Protein AF-A0AAD5BK51-F1 (afdb_monomer_lite)

InterPro domains:
  IPR001130 3'-5' ssDNA/RNA exonuclease TatD-like [PF01026] (15-209)
  IPR032466 Metal-dependent hydrolase [SSF51556] (14-210)
  IPR053044 Metallo-dependent Hydrolase/TatD-type [PTHR47345] (12-212)

Organism: NCBI:txid1198502

Structure (mmCIF, N/CA/C/O backbone):
data_AF-A0AAD5BK51-F1
#
_entry.id   AF-A0AAD5BK51-F1
#
loop_
_atom_site.group_PDB
_atom_site.id
_atom_site.type_symbol
_atom_site.label_atom_id
_atom_site.label_alt_id
_atom_site.label_comp_id
_atom_site.label_asym_id
_atom_site.label_entity_id
_atom_site.label_seq_id
_atom_site.pdbx_PDB_ins_code
_atom_site.Cartn_x
_atom_site.Cartn_y
_atom_site.Cartn_z
_atom_site.occupancy
_atom_site.B_iso_or_equiv
_atom_site.auth_seq_id
_atom_site.auth_comp_id
_atom_site.auth_asym_id
_atom_site.auth_atom_id
_atom_site.pdbx_PDB_model_num
ATOM 1 N N . MET A 1 1 ? -10.708 11.253 33.416 1.00 58.91 1 MET A N 1
ATOM 2 C CA . MET A 1 1 ? -11.603 12.296 32.870 1.00 58.91 1 MET A CA 1
ATOM 3 C C . MET A 1 1 ? -12.230 11.724 31.608 1.00 58.91 1 MET A C 1
ATOM 5 O O . MET A 1 1 ? -11.538 10.990 30.915 1.00 58.91 1 MET A O 1
ATOM 9 N N . THR A 1 2 ? -13.518 11.948 31.359 1.00 78.69 2 THR A N 1
ATOM 10 C CA . THR A 1 2 ? -14.198 11.445 30.151 1.00 78.69 2 THR A CA 1
ATOM 11 C C . THR A 1 2 ? -13.762 12.292 28.955 1.00 78.69 2 THR A C 1
ATOM 13 O O . THR A 1 2 ? -13.880 13.514 29.039 1.00 78.69 2 THR A O 1
ATOM 16 N N . LYS A 1 3 ? -13.238 11.671 27.886 1.00 83.69 3 LYS A N 1
ATOM 17 C CA . LYS A 1 3 ? -12.852 12.385 26.655 1.00 83.69 3 LYS A CA 1
ATOM 18 C C . LYS A 1 3 ? -14.069 13.099 26.059 1.00 83.69 3 LYS A C 1
ATOM 20 O O . LYS A 1 3 ? -15.195 12.610 26.183 1.00 83.69 3 LYS A O 1
ATOM 25 N N . LYS A 1 4 ? -13.861 14.248 25.412 1.00 88.19 4 LYS A N 1
ATOM 26 C CA . LYS A 1 4 ? -14.948 14.980 24.746 1.00 88.19 4 LYS A CA 1
ATOM 27 C C . LYS A 1 4 ? -15.349 14.262 2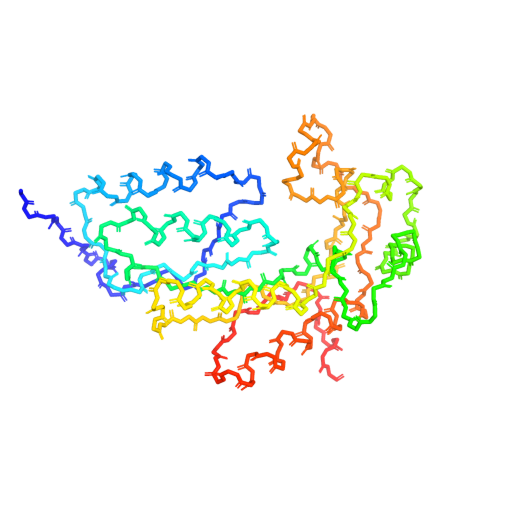3.463 1.00 88.19 4 LYS A C 1
ATOM 29 O O . LYS A 1 4 ? -14.493 13.795 22.723 1.00 88.19 4 LYS A O 1
ATOM 34 N N . GLN A 1 5 ? -16.640 14.200 23.164 1.00 87.38 5 GLN A N 1
ATOM 35 C CA . GLN A 1 5 ? -17.079 13.759 21.841 1.00 87.38 5 GLN A CA 1
ATOM 36 C C . GLN A 1 5 ? -16.754 14.834 20.801 1.00 87.38 5 GLN A C 1
ATOM 38 O O . GLN A 1 5 ? -16.750 16.030 21.121 1.00 87.38 5 GLN A O 1
ATOM 43 N N . LEU A 1 6 ? -16.489 14.410 19.562 1.00 87.19 6 LEU A N 1
ATOM 44 C CA . LEU A 1 6 ? -16.514 15.328 18.427 1.00 87.19 6 LEU A CA 1
ATOM 45 C C . LEU A 1 6 ? -17.867 16.050 18.392 1.00 87.19 6 LEU A C 1
ATOM 47 O O . LEU A 1 6 ? -18.902 15.461 18.692 1.00 87.19 6 LEU A O 1
ATOM 51 N N . GLN A 1 7 ? -17.835 17.340 18.077 1.00 86.31 7 GLN A N 1
ATOM 52 C CA . GLN A 1 7 ? -19.034 18.160 17.919 1.00 86.31 7 GLN A CA 1
ATOM 53 C C . GLN A 1 7 ? -19.439 18.205 16.448 1.00 86.31 7 GLN A C 1
ATOM 55 O O . GLN A 1 7 ? -18.604 17.969 15.570 1.00 86.31 7 GLN A O 1
ATOM 60 N N . GLU A 1 8 ? -20.690 18.570 16.174 1.00 85.00 8 GLU A N 1
ATOM 61 C CA . GLU A 1 8 ? -21.129 18.890 14.816 1.00 85.00 8 GLU A CA 1
ATOM 62 C C . GLU A 1 8 ? -20.161 19.901 14.156 1.00 85.00 8 GLU A C 1
ATOM 64 O O . GLU A 1 8 ? -19.760 20.882 14.793 1.00 85.00 8 GLU A O 1
ATOM 69 N N . PRO A 1 9 ? -19.755 19.689 12.889 1.00 82.00 9 PRO A N 1
ATOM 70 C CA . PRO A 1 9 ? -20.240 18.659 11.965 1.00 82.00 9 PRO A CA 1
ATOM 71 C C . PRO A 1 9 ? -19.424 17.349 11.975 1.00 82.00 9 PRO A C 1
ATOM 73 O O . PRO A 1 9 ? -19.643 16.504 11.116 1.00 82.00 9 PRO A O 1
ATOM 76 N N . LEU A 1 10 ? -18.439 17.189 12.864 1.00 82.00 10 LEU A N 1
ATOM 77 C CA . LEU A 1 10 ? -17.475 16.077 12.839 1.00 82.00 10 LEU A CA 1
ATOM 78 C C . LEU A 1 10 ? -17.996 14.782 13.484 1.00 82.00 10 LEU A C 1
ATOM 80 O O . LEU A 1 10 ? -17.409 13.722 13.284 1.00 82.00 10 LEU A O 1
ATOM 84 N N . ASP A 1 11 ? -19.078 14.859 14.251 1.00 82.12 11 ASP A N 1
ATOM 85 C CA . ASP A 1 11 ? -19.675 13.747 14.996 1.00 82.12 11 ASP A CA 1
ATOM 86 C C . ASP A 1 11 ? -20.303 12.657 14.107 1.00 82.12 11 ASP A C 1
ATOM 88 O O . ASP A 1 11 ? -20.424 11.512 14.540 1.00 82.12 11 ASP A O 1
ATOM 92 N N . ASN A 1 12 ? -20.638 12.988 12.854 1.00 85.38 12 ASN A N 1
ATOM 93 C CA . ASN A 1 12 ? -21.201 12.069 11.855 1.00 85.38 12 ASN A CA 1
ATOM 94 C C . ASN A 1 12 ? -20.347 11.940 10.582 1.00 85.38 12 ASN A C 1
ATOM 96 O O . ASN A 1 12 ? -20.848 11.524 9.534 1.00 85.38 12 ASN A O 1
ATOM 100 N N . LEU A 1 13 ? -19.068 12.312 10.646 1.00 90.44 13 LEU A N 1
ATOM 101 C CA . LEU A 1 13 ? -18.140 12.177 9.524 1.00 90.44 13 LEU A CA 1
ATOM 102 C C . LEU A 1 13 ? -17.181 11.005 9.727 1.00 90.44 13 LEU A C 1
ATOM 104 O O . LEU A 1 13 ? -16.905 10.582 10.846 1.00 90.44 13 LEU A O 1
ATOM 108 N N . SER A 1 14 ? -16.658 10.508 8.611 1.00 93.38 14 SER A N 1
ATOM 109 C CA . SER A 1 14 ? -15.497 9.629 8.560 1.00 93.38 14 SER A CA 1
ATOM 110 C C . SER A 1 14 ? -14.521 10.168 7.521 1.00 93.38 14 SER A C 1
ATOM 112 O O . SER A 1 14 ? -14.916 10.661 6.459 1.00 93.38 14 SER A O 1
ATOM 114 N N . ASP A 1 15 ? -13.236 10.067 7.825 1.00 95.81 15 ASP A N 1
ATOM 115 C CA . ASP A 1 15 ? -12.187 10.205 6.833 1.00 95.81 15 ASP A CA 1
ATOM 116 C C . ASP A 1 15 ? -12.123 8.905 6.027 1.00 95.81 15 ASP A C 1
ATOM 118 O O . ASP A 1 15 ? -11.557 7.901 6.458 1.00 95.81 15 ASP A O 1
ATOM 122 N N . ASN A 1 16 ? -12.766 8.911 4.861 1.00 95.44 16 ASN A N 1
ATOM 123 C CA . ASN A 1 16 ? -12.857 7.732 4.003 1.00 95.44 16 ASN A CA 1
ATOM 124 C C . ASN A 1 16 ? -11.577 7.454 3.199 1.00 95.44 16 ASN A C 1
ATOM 126 O O . ASN A 1 16 ? -11.540 6.441 2.492 1.00 95.44 16 ASN A O 1
ATOM 130 N N . HIS A 1 17 ? -10.556 8.317 3.274 1.00 97.44 17 HIS A N 1
ATOM 131 C CA . HIS A 1 17 ? -9.301 8.113 2.555 1.00 97.44 17 HIS A CA 1
ATOM 132 C C . HIS A 1 17 ? -8.153 8.918 3.162 1.00 97.44 17 HIS A C 1
ATOM 134 O O . HIS A 1 17 ? -7.883 10.051 2.760 1.00 97.44 17 HIS A O 1
ATOM 140 N N . CYS A 1 18 ? -7.395 8.275 4.042 1.00 97.12 18 CYS A N 1
ATOM 141 C CA . CYS A 1 18 ? -6.108 8.779 4.499 1.00 97.12 18 CYS A CA 1
ATOM 142 C C . CYS A 1 18 ? -5.020 7.727 4.307 1.00 97.12 18 CYS A C 1
ATOM 144 O O . CYS A 1 18 ? -5.294 6.542 4.130 1.00 97.12 18 CYS A O 1
ATOM 146 N N . HIS A 1 19 ? -3.766 8.154 4.316 1.00 96.62 19 HIS A N 1
ATOM 147 C CA . HIS A 1 19 ? -2.609 7.270 4.268 1.00 96.62 19 HIS A CA 1
ATOM 148 C C . HIS A 1 19 ? -1.440 7.943 4.979 1.00 96.62 19 HIS A C 1
ATOM 150 O O . HIS A 1 19 ? -1.386 9.169 5.104 1.00 96.62 19 HIS A O 1
ATOM 156 N N . PHE A 1 20 ? -0.482 7.137 5.426 1.00 95.81 20 PHE A N 1
ATOM 157 C CA . PHE A 1 20 ? 0.811 7.675 5.818 1.00 95.81 20 PHE A CA 1
ATOM 158 C C . PHE A 1 20 ? 1.483 8.341 4.613 1.00 95.81 20 PHE A C 1
ATOM 160 O O . PHE A 1 20 ? 1.270 7.953 3.461 1.00 95.81 20 PHE A O 1
ATOM 167 N N . SER A 1 21 ? 2.292 9.366 4.871 1.00 93.56 21 SER A N 1
ATOM 168 C CA . SER A 1 21 ? 3.164 9.903 3.830 1.00 93.56 21 SER A CA 1
ATOM 169 C C . SER A 1 21 ? 4.135 8.804 3.364 1.00 93.56 21 SER A C 1
ATOM 171 O O . SER A 1 21 ? 4.531 7.982 4.191 1.00 93.56 21 SER A O 1
ATOM 173 N N . PRO A 1 22 ? 4.542 8.745 2.082 1.00 91.44 22 PRO A N 1
ATOM 174 C CA . PRO A 1 22 ? 5.480 7.726 1.606 1.00 91.44 22 PRO A CA 1
ATOM 175 C C . PRO A 1 22 ? 6.797 7.635 2.390 1.00 91.44 22 PRO A C 1
ATOM 177 O O . PRO A 1 22 ? 7.390 6.564 2.447 1.00 91.44 22 PRO A O 1
ATOM 180 N N . ASP A 1 23 ? 7.253 8.745 2.971 1.00 90.38 23 ASP A N 1
ATOM 181 C CA . ASP A 1 23 ? 8.449 8.861 3.813 1.00 90.38 23 ASP A CA 1
ATOM 182 C C . ASP A 1 23 ? 8.201 8.550 5.298 1.00 90.38 23 ASP A C 1
ATOM 184 O O . ASP A 1 23 ? 9.138 8.605 6.095 1.00 90.38 23 ASP A O 1
ATOM 188 N N . ALA A 1 24 ? 6.967 8.208 5.679 1.00 92.19 24 ALA A N 1
ATOM 189 C CA . ALA A 1 24 ? 6.639 7.868 7.051 1.00 92.19 24 ALA A CA 1
ATOM 190 C C . ALA A 1 24 ? 7.400 6.625 7.509 1.00 92.19 24 ALA A C 1
ATOM 192 O O . ALA A 1 24 ? 7.470 5.594 6.835 1.00 92.19 24 ALA A O 1
ATOM 193 N N . THR A 1 25 ? 7.930 6.721 8.716 1.00 92.31 25 THR A N 1
ATOM 194 C CA . THR A 1 25 ? 8.673 5.658 9.374 1.00 92.31 25 THR A CA 1
ATOM 195 C C . THR A 1 25 ? 7.816 4.967 10.430 1.00 92.31 25 THR A C 1
ATOM 197 O O . THR A 1 25 ? 6.743 5.430 10.823 1.00 92.31 25 THR A O 1
ATOM 200 N N . ARG A 1 26 ? 8.334 3.865 10.979 1.00 95.00 26 ARG A N 1
ATOM 201 C CA . ARG A 1 26 ? 7.738 3.209 12.152 1.00 95.00 26 ARG A CA 1
ATOM 202 C C . ARG A 1 26 ? 7.603 4.157 13.343 1.00 95.00 26 ARG A C 1
ATOM 204 O O . ARG A 1 26 ? 6.625 4.074 14.076 1.00 95.00 26 ARG A O 1
ATOM 211 N N . GLU A 1 27 ? 8.572 5.050 13.521 1.00 96.06 27 GLU A N 1
ATOM 212 C CA . GLU A 1 27 ? 8.561 6.049 14.590 1.00 96.06 27 GLU A CA 1
ATOM 213 C C . GLU A 1 27 ? 7.379 7.014 14.439 1.00 96.06 27 GLU A C 1
ATOM 215 O O . GLU A 1 27 ? 6.733 7.369 15.422 1.00 96.06 27 GLU A O 1
ATOM 220 N N . ASP A 1 28 ? 7.027 7.381 13.207 1.00 96.44 28 ASP A N 1
ATOM 221 C CA . ASP A 1 28 ? 5.874 8.245 12.946 1.00 96.44 28 ASP A CA 1
ATOM 222 C C . ASP A 1 28 ? 4.552 7.538 13.262 1.00 96.44 28 ASP A C 1
ATOM 224 O O . ASP A 1 28 ? 3.630 8.160 13.790 1.00 96.44 28 ASP A O 1
ATOM 228 N N . ALA A 1 29 ? 4.468 6.222 13.035 1.00 97.44 29 ALA A N 1
ATOM 229 C CA . ALA A 1 29 ? 3.317 5.428 13.462 1.00 97.44 29 ALA A CA 1
ATOM 230 C C . ALA A 1 29 ? 3.195 5.347 14.996 1.00 97.44 29 ALA A C 1
ATOM 232 O O . ALA A 1 29 ? 2.083 5.445 15.519 1.00 97.44 29 ALA A O 1
ATOM 233 N N . TYR A 1 30 ? 4.311 5.226 15.728 1.00 98.44 30 TYR A N 1
ATOM 234 C CA . TYR A 1 30 ? 4.302 5.280 17.198 1.00 98.44 30 TYR A CA 1
ATOM 235 C C . TYR A 1 30 ? 3.836 6.645 17.711 1.00 98.44 30 TYR A C 1
ATOM 237 O O . TYR A 1 30 ? 2.922 6.702 18.533 1.00 98.44 30 TYR A O 1
ATOM 245 N N . LYS A 1 31 ? 4.390 7.737 17.173 1.00 98.12 31 LYS A N 1
ATOM 246 C CA . LYS A 1 31 ? 3.985 9.109 17.526 1.00 98.12 31 LYS A CA 1
ATOM 247 C C . LYS A 1 31 ? 2.518 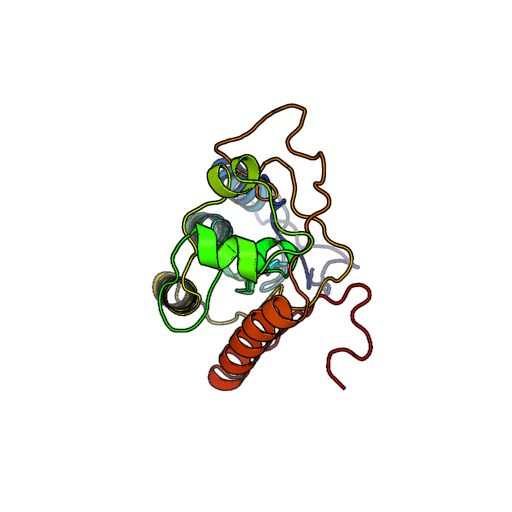9.380 17.219 1.00 98.12 31 LYS A C 1
ATOM 249 O O . LYS A 1 31 ? 1.841 10.049 17.999 1.00 98.12 31 LYS A O 1
ATOM 254 N N . LEU A 1 32 ? 2.008 8.863 16.099 1.00 97.62 32 LEU A N 1
ATOM 255 C CA . LEU A 1 32 ? 0.594 8.986 15.756 1.00 97.62 32 LEU A CA 1
ATOM 256 C C . LEU A 1 32 ? -0.288 8.237 16.763 1.00 97.62 32 LEU A C 1
ATOM 258 O O . LEU A 1 32 ? -1.281 8.796 17.223 1.00 97.62 32 LEU A O 1
ATOM 262 N N . ALA A 1 33 ? 0.077 7.008 17.142 1.00 98.12 33 ALA A N 1
ATOM 263 C CA . ALA A 1 33 ? -0.665 6.251 18.150 1.00 98.12 33 ALA A CA 1
ATOM 264 C C . ALA A 1 33 ? -0.670 6.956 19.515 1.00 98.12 33 ALA A C 1
ATOM 266 O O . ALA A 1 33 ? -1.724 7.062 20.142 1.00 98.12 33 ALA A O 1
ATOM 267 N N . GLU A 1 34 ? 0.483 7.465 19.956 1.00 98.12 34 GLU A N 1
ATOM 268 C CA . GLU A 1 34 ? 0.616 8.252 21.187 1.00 98.12 34 GLU A CA 1
ATOM 269 C C . GLU A 1 34 ? -0.284 9.490 21.139 1.00 98.12 34 GLU A C 1
ATOM 271 O O . GLU A 1 34 ? -1.152 9.656 21.995 1.00 98.12 34 GLU A O 1
ATOM 276 N N . SER A 1 35 ? -0.184 10.277 20.065 1.00 97.00 35 SER A N 1
ATOM 277 C CA . SER A 1 35 ? -1.003 11.477 19.873 1.00 97.00 35 SER A CA 1
ATOM 278 C C . SER A 1 35 ? -2.501 11.158 19.929 1.00 97.00 35 SER A C 1
ATOM 280 O O . SER A 1 35 ? -3.247 11.806 20.660 1.00 97.00 35 SER A O 1
ATOM 282 N N . LEU A 1 36 ? -2.963 10.126 19.212 1.00 96.12 36 LEU A N 1
ATOM 283 C CA . LEU A 1 36 ? -4.374 9.712 19.209 1.00 96.12 36 LEU A CA 1
ATOM 284 C C . LEU A 1 36 ? -4.849 9.225 20.589 1.00 96.12 36 LEU A C 1
ATOM 286 O O . LEU A 1 36 ? -5.993 9.478 20.984 1.00 96.12 36 LEU A O 1
ATOM 290 N N . ASN A 1 37 ? -3.980 8.558 21.348 1.00 96.38 37 ASN A N 1
ATOM 291 C CA . ASN A 1 37 ? -4.278 8.123 22.709 1.00 96.38 37 ASN A CA 1
ATOM 292 C C . ASN A 1 37 ? -4.391 9.306 23.685 1.00 96.38 37 ASN A C 1
ATOM 294 O O . ASN A 1 37 ? -5.258 9.277 24.562 1.00 96.38 37 ASN A O 1
ATOM 298 N N . GLU A 1 38 ? -3.581 10.351 23.517 1.00 95.94 38 GLU A N 1
ATOM 299 C CA . GLU A 1 38 ? -3.535 11.521 24.406 1.00 95.94 38 GLU A CA 1
ATOM 300 C C . GLU A 1 38 ? -4.603 12.580 24.117 1.00 95.94 38 GLU A C 1
ATOM 302 O O . GLU A 1 38 ? -4.947 13.356 25.011 1.00 95.94 38 GLU A O 1
ATOM 307 N N . LEU A 1 39 ? -5.172 12.605 22.906 1.00 93.88 39 LEU A N 1
ATOM 308 C CA . LEU A 1 39 ? -6.222 13.564 22.557 1.00 93.88 39 LEU A CA 1
ATOM 309 C C . LEU A 1 39 ? -7.390 13.510 23.556 1.00 93.88 39 LEU A C 1
ATOM 311 O O . LEU A 1 39 ? -7.969 12.448 23.802 1.00 93.88 39 LEU A O 1
ATOM 315 N N . ASP A 1 40 ? -7.805 14.684 24.046 1.00 92.56 40 ASP A N 1
ATOM 316 C CA . ASP A 1 40 ? -9.017 14.885 24.866 1.00 92.56 40 ASP A CA 1
ATOM 317 C C . ASP A 1 40 ? -10.306 14.838 24.017 1.00 92.56 40 ASP A C 1
ATOM 319 O O . ASP A 1 40 ? -11.318 15.464 24.331 1.00 92.56 40 ASP A O 1
ATOM 323 N N . VAL A 1 41 ? -10.255 14.119 22.895 1.00 90.25 41 VAL A N 1
ATOM 324 C CA . VAL A 1 41 ? -11.348 13.931 21.948 1.00 90.25 41 VAL A CA 1
ATOM 325 C C . VAL A 1 41 ? -11.492 12.444 21.652 1.00 90.25 41 VAL A C 1
ATOM 327 O O . VAL A 1 41 ? -10.508 11.718 21.514 1.00 90.25 41 VAL A O 1
ATOM 330 N N . GLU A 1 42 ? -12.733 11.988 21.567 1.00 89.62 42 GLU A N 1
ATOM 331 C CA . GLU A 1 42 ? -13.097 10.638 21.174 1.00 89.62 42 GLU A CA 1
ATOM 332 C C . GLU A 1 42 ? -13.614 10.631 19.736 1.00 89.62 42 GLU A C 1
ATOM 334 O O . GLU A 1 42 ? -14.641 11.239 19.427 1.00 89.62 42 GLU A O 1
ATOM 339 N N . PHE A 1 43 ? -12.886 9.930 18.865 1.00 92.56 43 PHE A N 1
ATOM 340 C CA . PHE A 1 43 ? -13.326 9.661 17.503 1.00 92.56 43 PHE A CA 1
ATOM 341 C C . PHE A 1 43 ? -14.389 8.553 17.492 1.00 92.56 43 PHE A C 1
ATOM 343 O O . PHE A 1 43 ? -14.270 7.591 18.259 1.00 92.56 43 PHE A O 1
ATOM 350 N N . PRO A 1 44 ? -15.396 8.644 16.606 1.00 91.81 44 PRO A N 1
ATOM 351 C CA . PRO A 1 44 ? -16.269 7.529 16.280 1.00 91.81 44 PRO A CA 1
ATOM 352 C C . PRO A 1 44 ? -15.480 6.277 15.887 1.00 91.81 44 PRO A C 1
ATOM 354 O O . PRO A 1 44 ? -14.372 6.348 15.350 1.00 91.81 44 PRO A O 1
ATOM 357 N N . ILE A 1 45 ? -16.079 5.106 16.101 1.00 93.25 45 ILE A N 1
ATOM 358 C CA . ILE A 1 45 ? -15.541 3.876 15.518 1.00 93.25 45 ILE A CA 1
ATOM 359 C C . ILE A 1 45 ? -15.521 4.013 13.992 1.00 93.25 45 ILE A C 1
ATOM 361 O O . ILE A 1 45 ? -16.430 4.600 13.404 1.00 93.25 45 ILE A O 1
ATOM 365 N N . LYS A 1 46 ? -14.517 3.420 13.347 1.00 95.25 46 LYS A N 1
ATOM 366 C CA . LYS A 1 46 ? -14.334 3.427 11.890 1.00 95.25 46 LYS A CA 1
ATOM 367 C C . LYS A 1 46 ? -14.201 4.834 11.291 1.00 95.25 46 LYS A C 1
ATOM 369 O O . LYS A 1 46 ? -14.642 5.071 10.173 1.00 95.25 46 LYS A O 1
ATOM 374 N N . PHE A 1 47 ? -13.608 5.764 12.033 1.00 95.69 47 PHE A N 1
ATOM 375 C CA . PHE A 1 47 ? -13.433 7.136 11.574 1.00 95.69 47 PHE A CA 1
ATOM 376 C C . PHE A 1 47 ? -12.362 7.263 10.485 1.00 95.69 47 PHE A C 1
ATOM 378 O O . PHE A 1 47 ? -12.600 7.957 9.506 1.00 95.69 47 PHE A O 1
ATOM 385 N N . PHE A 1 48 ? -11.210 6.597 10.622 1.00 97.25 48 PHE A N 1
ATOM 386 C CA . PHE A 1 48 ? -10.091 6.715 9.680 1.00 97.25 48 PHE A CA 1
ATOM 387 C C . PHE A 1 48 ? -9.977 5.480 8.786 1.00 97.25 48 PHE A C 1
ATOM 389 O O . PHE A 1 48 ? -9.564 4.410 9.237 1.00 97.25 48 PHE A O 1
ATOM 396 N N . HIS A 1 49 ? -10.304 5.623 7.507 1.00 98.19 49 HIS A N 1
ATOM 397 C CA . HIS A 1 49 ? -10.082 4.601 6.491 1.00 98.19 49 HIS A CA 1
ATOM 398 C C . HIS A 1 49 ? -8.666 4.757 5.936 1.00 98.19 49 HIS A C 1
ATOM 400 O O . HIS A 1 49 ? -8.410 5.542 5.020 1.00 98.19 49 HIS A O 1
ATOM 406 N N . LEU A 1 50 ? -7.744 4.017 6.546 1.00 98.25 50 LEU A N 1
ATOM 407 C CA . LEU A 1 50 ? -6.311 4.191 6.371 1.00 98.25 50 LEU A CA 1
ATOM 408 C C . LEU A 1 50 ? -5.773 3.218 5.320 1.00 98.25 50 LEU A C 1
ATOM 410 O O . LEU A 1 50 ? -5.726 2.007 5.541 1.00 98.25 50 LEU A O 1
ATOM 414 N N . MET A 1 51 ? -5.375 3.763 4.177 1.00 98.12 51 MET A N 1
ATOM 415 C CA . MET A 1 51 ? -4.863 3.042 3.018 1.00 98.12 51 MET A CA 1
ATOM 416 C C . MET A 1 51 ? -3.379 2.725 3.194 1.00 98.12 51 MET A C 1
ATOM 418 O O . MET A 1 51 ? -2.581 3.607 3.522 1.00 98.12 51 MET A O 1
ATOM 422 N N . THR A 1 52 ? -2.981 1.490 2.895 1.00 97.56 52 THR A N 1
ATOM 423 C CA . THR A 1 52 ? -1.591 1.223 2.527 1.00 97.56 52 THR A CA 1
ATOM 424 C C . THR A 1 52 ? -1.379 1.639 1.075 1.00 97.56 52 THR A C 1
ATOM 426 O O . THR A 1 52 ? -2.235 1.450 0.210 1.00 97.56 52 THR A O 1
ATOM 429 N N . THR A 1 53 ? -0.216 2.202 0.797 1.00 94.94 53 THR A N 1
ATOM 430 C CA . THR A 1 53 ? 0.225 2.604 -0.540 1.00 94.94 53 THR A CA 1
ATOM 431 C C . THR A 1 53 ? 1.378 1.731 -1.025 1.00 94.94 53 THR A C 1
ATOM 433 O O . THR A 1 53 ? 1.462 1.415 -2.214 1.00 94.94 53 THR A O 1
ATOM 436 N N . GLN A 1 54 ? 2.248 1.295 -0.112 1.00 92.25 54 GLN A N 1
ATOM 437 C CA . GLN A 1 54 ? 3.421 0.478 -0.402 1.00 92.25 54 GLN A CA 1
ATOM 438 C C . GLN A 1 54 ? 3.610 -0.681 0.590 1.00 92.25 54 GLN A C 1
ATOM 440 O O . GLN A 1 54 ? 2.860 -0.865 1.544 1.00 92.25 54 GLN A O 1
ATOM 445 N N . HIS A 1 55 ? 4.668 -1.468 0.370 1.00 89.31 55 HIS A N 1
ATOM 446 C CA . HIS A 1 55 ? 5.006 -2.643 1.174 1.00 89.31 55 HIS A CA 1
ATOM 447 C C . HIS A 1 55 ? 5.326 -2.351 2.651 1.00 89.31 55 HIS A C 1
ATOM 449 O O . HIS A 1 55 ? 5.095 -3.226 3.486 1.00 89.31 55 HIS A O 1
ATOM 455 N N . ILE A 1 56 ? 5.857 -1.163 2.959 1.00 91.12 56 ILE A N 1
ATOM 456 C CA . ILE A 1 56 ? 6.293 -0.768 4.310 1.00 91.12 56 ILE A CA 1
ATOM 457 C C . ILE A 1 56 ? 5.093 -0.405 5.196 1.00 91.12 56 ILE A C 1
ATOM 459 O O . ILE A 1 56 ? 5.089 -0.714 6.384 1.00 91.12 56 ILE A O 1
ATOM 463 N N . ASP A 1 57 ? 4.036 0.161 4.611 1.00 94.94 57 ASP A N 1
ATOM 464 C CA . ASP A 1 57 ? 2.894 0.722 5.345 1.00 94.94 57 ASP A CA 1
ATOM 465 C C . ASP A 1 57 ? 2.151 -0.319 6.198 1.00 94.94 57 ASP A C 1
ATOM 467 O O . ASP A 1 57 ? 1.538 0.030 7.206 1.00 94.94 57 ASP A O 1
ATOM 471 N N . ILE A 1 58 ? 2.244 -1.610 5.849 1.00 94.38 58 ILE A N 1
ATOM 472 C CA . ILE A 1 58 ? 1.705 -2.709 6.668 1.00 94.38 58 ILE A CA 1
ATOM 473 C C . ILE A 1 58 ? 2.291 -2.682 8.089 1.00 94.38 58 ILE A C 1
ATOM 475 O O . ILE A 1 58 ? 1.574 -2.975 9.044 1.00 94.38 58 ILE A O 1
ATOM 479 N N . GLU A 1 59 ? 3.563 -2.314 8.255 1.00 94.94 59 GLU A N 1
ATOM 480 C CA . GLU A 1 59 ? 4.188 -2.202 9.578 1.00 94.94 59 GLU A CA 1
ATOM 481 C C . GLU A 1 59 ? 3.626 -1.017 10.370 1.00 94.94 59 GLU A C 1
ATOM 483 O O . GLU A 1 59 ? 3.415 -1.127 11.576 1.00 94.94 59 GLU A O 1
ATOM 488 N N . CYS A 1 60 ? 3.311 0.094 9.703 1.00 96.81 60 CYS A N 1
ATOM 489 C CA . CYS A 1 60 ? 2.666 1.238 10.342 1.00 96.81 60 CYS A CA 1
ATOM 490 C C . CYS A 1 60 ? 1.248 0.883 10.818 1.00 96.81 60 CYS A C 1
ATOM 492 O O . CYS A 1 60 ? 0.874 1.227 11.939 1.00 96.81 60 CYS A O 1
ATOM 494 N N . ILE A 1 61 ? 0.486 0.127 10.017 1.00 96.88 61 ILE A N 1
ATOM 495 C CA . ILE A 1 61 ? -0.816 -0.420 10.433 1.00 96.88 61 ILE A CA 1
ATOM 496 C C . ILE A 1 61 ? -0.658 -1.352 11.641 1.00 96.88 61 ILE A C 1
ATOM 498 O O . ILE A 1 61 ? -1.424 -1.237 12.596 1.00 96.88 61 ILE A O 1
ATOM 502 N N . ASP A 1 62 ? 0.343 -2.240 11.636 1.00 97.81 62 ASP A N 1
ATOM 503 C CA . ASP A 1 62 ? 0.620 -3.143 12.762 1.00 97.81 62 ASP A CA 1
ATOM 504 C C . ASP A 1 62 ? 0.837 -2.377 14.068 1.00 97.81 62 ASP A C 1
ATOM 506 O O . ASP A 1 62 ? 0.282 -2.728 15.113 1.00 97.81 62 ASP A O 1
ATOM 510 N N . ILE A 1 63 ? 1.639 -1.312 13.997 1.00 98.38 63 ILE A N 1
ATOM 511 C CA . ILE A 1 63 ? 1.943 -0.444 15.132 1.00 98.38 63 ILE A CA 1
ATOM 512 C C . ILE A 1 63 ? 0.664 0.230 15.623 1.00 98.38 63 ILE A C 1
ATOM 514 O O . ILE A 1 63 ? 0.345 0.101 16.802 1.00 98.38 63 ILE A O 1
ATOM 518 N N . LEU A 1 64 ? -0.111 0.874 14.746 1.00 98.06 64 LEU A N 1
ATOM 519 C CA . LEU A 1 64 ? -1.353 1.541 15.150 1.00 98.06 64 LEU A CA 1
ATOM 520 C C . LEU A 1 64 ? -2.332 0.575 15.827 1.00 98.06 64 LEU A C 1
ATOM 522 O O . LEU A 1 64 ? -2.811 0.860 16.923 1.00 98.06 64 LEU A O 1
ATOM 526 N N . LEU A 1 65 ? -2.584 -0.589 15.225 1.00 97.75 65 LEU A N 1
ATOM 527 C CA . LEU A 1 65 ? -3.506 -1.582 15.787 1.00 97.75 65 LEU A CA 1
ATOM 528 C C . LEU A 1 65 ? -3.009 -2.166 17.119 1.00 97.75 65 LEU A C 1
ATOM 530 O O . LEU A 1 65 ? -3.824 -2.536 17.959 1.00 97.75 65 LEU A O 1
ATOM 534 N N . SER A 1 66 ? -1.690 -2.208 17.337 1.00 98.19 66 SER A N 1
ATOM 535 C CA . SER A 1 66 ? -1.093 -2.682 18.593 1.00 98.19 66 SER A CA 1
ATOM 536 C C . SER A 1 66 ? -1.080 -1.630 19.706 1.00 98.19 66 SER A C 1
ATOM 538 O O . SER A 1 66 ? -1.111 -1.994 20.879 1.00 98.19 66 SER A O 1
ATOM 540 N N . GLN A 1 67 ? -0.929 -0.348 19.360 1.00 98.25 67 GLN A N 1
ATOM 541 C CA . GLN A 1 67 ? -0.639 0.723 20.324 1.00 98.25 67 GLN A CA 1
ATOM 542 C C . GLN A 1 67 ? -1.860 1.580 20.679 1.00 98.25 67 GLN A C 1
ATOM 544 O O . GLN A 1 67 ? -1.879 2.216 21.736 1.00 98.25 67 GLN A O 1
ATOM 549 N N . LEU A 1 68 ? -2.881 1.636 19.822 1.00 97.81 68 LEU A N 1
ATOM 550 C CA . LEU A 1 68 ? -4.089 2.408 20.107 1.00 97.81 68 LEU A CA 1
ATOM 551 C C . LEU A 1 68 ? -4.904 1.763 21.233 1.00 97.81 68 LEU A C 1
ATOM 553 O O . LEU A 1 68 ? -5.191 0.570 21.212 1.00 97.81 68 LEU A O 1
ATOM 557 N N . GLN A 1 69 ? -5.362 2.581 22.182 1.00 96.00 69 GLN A N 1
ATOM 558 C CA . GLN A 1 69 ? -6.309 2.150 23.219 1.00 96.00 69 GLN A CA 1
ATOM 559 C C . GLN A 1 69 ? -7.690 1.812 22.632 1.00 96.00 69 GLN A C 1
ATOM 561 O O . GLN A 1 69 ? -8.424 1.007 23.201 1.00 96.00 69 GLN A O 1
ATOM 566 N N . LYS A 1 70 ? -8.040 2.438 21.501 1.00 94.94 70 LYS A N 1
ATOM 567 C CA . LYS A 1 70 ? -9.267 2.211 20.723 1.00 94.94 70 LYS A CA 1
ATOM 568 C C . LYS A 1 70 ? -8.902 1.969 19.252 1.00 94.94 70 LYS A C 1
ATOM 570 O O . LYS A 1 70 ? -8.980 2.896 18.450 1.00 94.94 70 LYS A O 1
ATOM 575 N N . PRO A 1 71 ? -8.418 0.769 18.888 1.00 96.69 71 PRO A N 1
ATOM 576 C CA . PRO A 1 71 ? -7.953 0.491 17.526 1.00 96.69 71 PRO A CA 1
ATOM 577 C C . PRO A 1 71 ? -9.094 0.445 16.496 1.00 96.69 71 PRO A C 1
ATOM 579 O O . PRO A 1 71 ? -8.855 0.575 15.300 1.00 96.69 71 PRO A O 1
ATOM 582 N N . ASP A 1 72 ? -10.343 0.308 16.944 1.00 95.81 72 ASP A N 1
ATOM 583 C CA . ASP A 1 72 ? -11.551 0.270 16.118 1.00 95.81 72 ASP A CA 1
ATOM 584 C C . ASP A 1 72 ? -11.923 1.616 15.478 1.00 95.81 72 ASP A C 1
ATOM 586 O O . ASP A 1 72 ? -12.809 1.651 14.623 1.00 95.81 72 ASP A O 1
ATOM 590 N N . ILE A 1 73 ? -11.227 2.707 15.818 1.00 96.12 73 ILE A N 1
ATOM 591 C CA . ILE A 1 73 ? -11.299 3.980 15.081 1.00 96.12 73 ILE A CA 1
ATOM 592 C C . ILE A 1 73 ? -10.650 3.883 13.690 1.00 96.12 73 ILE A C 1
ATOM 594 O O . ILE A 1 73 ? -10.939 4.717 12.833 1.00 96.12 73 ILE A O 1
ATOM 598 N N . ILE A 1 74 ? -9.794 2.880 13.454 1.00 98.00 74 ILE A N 1
ATOM 599 C CA . ILE A 1 74 ? -9.100 2.648 12.182 1.00 98.00 74 ILE A CA 1
ATOM 600 C C . ILE A 1 74 ? -9.807 1.544 11.385 1.00 98.00 74 ILE A C 1
ATOM 602 O O . ILE A 1 74 ? -10.051 0.446 11.886 1.00 98.00 74 ILE A O 1
ATOM 606 N N . VAL A 1 75 ? -10.067 1.802 10.104 1.00 98.25 75 VAL A N 1
ATOM 607 C CA . VAL A 1 75 ? -10.410 0.785 9.103 1.00 98.25 75 VAL A CA 1
ATOM 608 C C . VAL A 1 75 ? -9.222 0.641 8.157 1.00 98.25 75 VAL A C 1
ATOM 610 O O . VAL A 1 75 ? -9.029 1.507 7.304 1.00 98.25 75 VAL A O 1
ATOM 613 N N . PRO A 1 76 ? -8.410 -0.424 8.263 1.00 98.31 76 PRO A N 1
ATOM 614 C CA . PRO A 1 76 ? -7.286 -0.596 7.360 1.00 98.31 76 PRO A CA 1
ATOM 615 C C . PRO A 1 76 ? -7.779 -0.974 5.963 1.00 98.31 76 PRO A C 1
ATOM 617 O O . PRO A 1 76 ? -8.655 -1.827 5.784 1.00 98.31 76 PRO A O 1
ATOM 620 N N . TYR A 1 77 ? -7.187 -0.351 4.959 1.00 98.56 77 TYR A N 1
ATOM 621 C CA . TYR A 1 77 ? -7.313 -0.733 3.565 1.00 98.56 77 TYR A CA 1
ATOM 622 C C . TYR A 1 77 ? -5.948 -1.197 3.090 1.00 98.56 77 TYR A C 1
ATOM 624 O O . TYR A 1 77 ? -4.954 -0.503 3.275 1.00 98.56 77 TYR A O 1
ATOM 632 N N . PHE A 1 78 ? -5.905 -2.398 2.521 1.00 98.12 78 PHE A N 1
ATOM 633 C CA . PHE A 1 78 ? -4.656 -3.020 2.104 1.00 98.12 78 PHE A CA 1
ATOM 634 C C . PHE A 1 78 ? -4.545 -3.022 0.587 1.00 98.12 78 PHE A C 1
ATOM 636 O O . PHE A 1 78 ? -5.428 -3.513 -0.117 1.00 98.12 78 PHE A O 1
ATOM 643 N N . GLY A 1 79 ? -3.452 -2.485 0.079 1.00 97.69 79 GLY A N 1
ATOM 644 C CA . GLY A 1 79 ? -3.229 -2.287 -1.337 1.00 97.69 79 GLY A CA 1
ATOM 645 C C . GLY A 1 79 ? -1.842 -1.743 -1.650 1.00 97.69 79 GLY A C 1
ATOM 646 O O . GLY A 1 79 ? -1.099 -1.272 -0.789 1.00 97.69 79 GLY A O 1
ATOM 647 N N . VAL A 1 80 ? -1.513 -1.841 -2.930 1.00 98.31 80 VAL A N 1
ATOM 648 C CA . VAL A 1 80 ? -0.333 -1.286 -3.572 1.00 98.31 80 VAL A CA 1
ATOM 649 C C . VAL A 1 80 ? -0.805 -0.222 -4.549 1.00 98.31 80 VAL A C 1
ATOM 651 O O . VAL A 1 80 ? -1.440 -0.525 -5.571 1.00 98.31 80 VAL A O 1
ATOM 654 N N . HIS A 1 81 ? -0.431 1.014 -4.244 1.00 98.50 81 HIS A N 1
ATOM 655 C CA . HIS A 1 81 ? -0.696 2.187 -5.055 1.00 98.50 81 HIS A CA 1
ATOM 656 C C . HIS A 1 81 ? 0.077 2.098 -6.384 1.00 98.50 81 HIS A C 1
ATOM 658 O O . HIS A 1 81 ? 1.221 1.623 -6.407 1.00 98.50 81 HIS A O 1
ATOM 664 N N . PRO A 1 82 ? -0.476 2.578 -7.518 1.00 98.19 82 PRO A N 1
ATOM 665 C CA . PRO A 1 82 ? 0.182 2.510 -8.829 1.00 98.19 82 PRO A CA 1
ATOM 666 C C . PRO A 1 82 ? 1.589 3.114 -8.869 1.00 98.19 82 PRO A C 1
ATOM 668 O O . PRO A 1 82 ? 2.410 2.676 -9.676 1.00 98.19 82 PRO A O 1
ATOM 671 N N . TRP A 1 83 ? 1.896 4.063 -7.983 1.00 97.56 83 TRP A N 1
ATOM 672 C CA . TRP A 1 83 ? 3.240 4.635 -7.838 1.00 97.56 83 TRP A CA 1
ATOM 673 C C . TRP A 1 83 ? 4.308 3.610 -7.454 1.00 97.56 83 TRP A C 1
ATOM 675 O O . TRP A 1 83 ? 5.456 3.768 -7.851 1.00 97.56 83 TRP A O 1
ATOM 685 N N . PHE A 1 84 ? 3.936 2.559 -6.722 1.00 98.06 84 PHE A N 1
ATOM 686 C CA . PHE A 1 84 ? 4.848 1.514 -6.253 1.00 98.06 84 PHE A CA 1
ATOM 687 C C . PHE A 1 84 ? 4.689 0.203 -7.023 1.00 98.06 84 PHE A C 1
ATOM 689 O O . PHE A 1 84 ? 5.419 -0.751 -6.775 1.00 98.06 84 PHE A O 1
ATOM 696 N N . SER A 1 85 ? 3.766 0.138 -7.986 1.00 98.44 85 SER A N 1
ATOM 697 C CA . SER A 1 85 ? 3.471 -1.081 -8.750 1.00 98.44 85 SER A CA 1
ATOM 698 C C . SER A 1 85 ? 4.690 -1.683 -9.464 1.00 98.44 85 SER A C 1
ATOM 700 O O . SER A 1 85 ? 4.759 -2.902 -9.620 1.00 98.44 85 SER A O 1
ATOM 702 N N . HIS A 1 86 ? 5.690 -0.878 -9.851 1.00 98.25 86 HIS A N 1
ATOM 703 C CA . HIS A 1 86 ? 6.942 -1.373 -10.442 1.00 98.25 86 HIS A CA 1
ATOM 704 C C . HIS A 1 86 ? 7.772 -2.215 -9.478 1.00 98.25 86 HIS A C 1
ATOM 706 O O . HIS A 1 86 ? 8.542 -3.048 -9.941 1.00 98.25 86 HIS A O 1
ATOM 712 N N . ILE A 1 87 ? 7.619 -2.041 -8.165 1.00 97.88 87 ILE A N 1
ATOM 713 C CA . ILE A 1 87 ? 8.315 -2.847 -7.152 1.00 97.88 87 ILE A CA 1
ATOM 714 C C . ILE A 1 87 ? 7.776 -4.281 -7.130 1.00 97.88 87 ILE A C 1
ATOM 716 O O . ILE A 1 87 ? 8.487 -5.201 -6.736 1.00 97.88 87 ILE A O 1
ATOM 720 N N . PHE A 1 88 ? 6.546 -4.495 -7.594 1.00 98.50 88 PHE A N 1
ATOM 721 C CA . PHE A 1 88 ? 5.859 -5.769 -7.457 1.00 98.50 88 PHE A CA 1
ATOM 722 C C . PHE A 1 88 ? 5.801 -6.566 -8.760 1.00 98.50 88 PHE A C 1
ATOM 724 O O . PHE A 1 88 ? 5.794 -6.013 -9.862 1.00 98.50 88 PHE A O 1
ATOM 731 N N . TYR A 1 89 ? 5.704 -7.886 -8.623 1.00 98.44 89 TYR A N 1
ATOM 732 C CA . TYR A 1 89 ? 5.398 -8.821 -9.701 1.00 98.44 89 TYR A CA 1
ATOM 733 C C . TYR A 1 89 ? 4.282 -9.789 -9.293 1.00 98.44 89 TYR A C 1
ATOM 735 O O . TYR A 1 89 ? 4.010 -10.010 -8.109 1.00 98.44 89 TYR A O 1
ATOM 743 N N . THR A 1 90 ? 3.660 -10.398 -10.299 1.00 97.38 90 THR A N 1
ATOM 744 C CA . THR A 1 90 ? 2.723 -11.518 -10.152 1.00 97.38 90 THR A CA 1
ATOM 745 C C . THR A 1 90 ? 3.302 -12.760 -10.833 1.00 97.38 90 THR A C 1
ATOM 747 O O . THR A 1 90 ? 4.089 -12.645 -11.777 1.00 97.38 90 THR A O 1
ATOM 750 N N . GLY A 1 91 ? 2.943 -13.953 -10.352 1.00 95.19 91 GLY A N 1
ATOM 751 C CA . GLY A 1 91 ? 3.424 -15.216 -10.917 1.00 95.19 91 GLY A CA 1
ATOM 752 C C . GLY A 1 91 ? 4.872 -15.538 -10.534 1.00 95.19 91 GLY A C 1
ATOM 753 O O . GLY A 1 91 ? 5.249 -15.479 -9.367 1.00 95.19 91 GLY A O 1
ATOM 754 N N . SER A 1 92 ? 5.685 -15.933 -11.513 1.00 95.44 92 SER A N 1
ATOM 755 C CA . SER A 1 92 ? 7.056 -16.410 -11.292 1.00 95.44 92 SER A CA 1
ATOM 756 C C . SER A 1 92 ? 8.020 -15.284 -10.906 1.00 95.44 92 SER A C 1
ATOM 758 O O . SER A 1 92 ? 7.992 -14.217 -11.520 1.00 95.44 92 SER A O 1
ATOM 760 N N . LYS A 1 93 ? 8.928 -15.543 -9.947 1.00 97.00 93 LYS A N 1
ATOM 761 C CA . LYS A 1 93 ? 9.959 -14.575 -9.534 1.00 97.00 93 LYS A CA 1
ATOM 762 C C . LYS A 1 93 ? 10.840 -14.184 -10.733 1.00 97.00 93 LYS A C 1
ATOM 764 O O . LYS A 1 93 ? 11.526 -15.058 -11.266 1.00 97.00 93 LYS A O 1
ATOM 769 N N . PRO A 1 94 ? 10.863 -12.903 -11.140 1.00 97.19 94 PRO A N 1
ATOM 770 C CA . PRO A 1 94 ? 11.729 -12.448 -12.216 1.00 97.19 94 PRO A CA 1
ATOM 771 C C . PRO A 1 94 ? 13.150 -12.164 -11.706 1.00 97.19 94 PRO A C 1
ATOM 773 O O . PRO A 1 94 ? 13.374 -11.964 -10.509 1.00 97.19 94 PRO A O 1
ATOM 776 N N . ASN A 1 95 ? 14.110 -12.084 -12.629 1.00 97.94 95 ASN A N 1
ATOM 777 C CA . ASN A 1 95 ? 15.383 -11.419 -12.360 1.00 97.94 95 ASN A CA 1
ATOM 778 C C . ASN A 1 95 ? 15.148 -9.906 -12.176 1.00 97.94 95 ASN A C 1
ATOM 780 O O . ASN A 1 95 ? 14.305 -9.322 -12.860 1.00 97.94 95 ASN A O 1
ATOM 784 N N . LYS A 1 96 ? 15.902 -9.271 -11.270 1.00 98.06 96 LYS A N 1
ATOM 785 C CA . LYS A 1 96 ? 15.791 -7.839 -10.957 1.00 98.06 96 LYS A CA 1
ATOM 786 C C . LYS A 1 96 ? 15.928 -6.943 -12.196 1.00 98.06 96 LYS A C 1
ATOM 788 O O . LYS A 1 96 ? 15.062 -6.102 -12.433 1.00 98.06 96 LYS A O 1
ATOM 793 N N . GLN A 1 97 ? 16.974 -7.133 -13.003 1.00 98.19 97 GLN A N 1
ATOM 794 C CA . GLN A 1 97 ? 17.211 -6.312 -14.195 1.00 98.19 97 GLN A CA 1
ATOM 795 C C . GLN A 1 97 ? 16.113 -6.516 -15.240 1.00 98.19 97 GLN A C 1
ATOM 797 O O . GLN A 1 97 ? 15.545 -5.541 -15.737 1.00 98.19 97 GLN A O 1
ATOM 802 N N . ASP A 1 98 ? 15.773 -7.776 -15.525 1.00 97.88 98 ASP A N 1
ATOM 803 C CA . ASP A 1 98 ? 14.743 -8.118 -16.510 1.00 97.88 98 ASP A CA 1
ATOM 804 C C . ASP A 1 98 ? 13.382 -7.541 -16.118 1.00 97.88 98 ASP A C 1
ATOM 806 O O . ASP A 1 98 ? 12.659 -7.008 -16.961 1.00 97.88 98 ASP A O 1
ATOM 810 N N . HIS A 1 99 ? 13.039 -7.600 -14.828 1.00 98.50 99 HIS A N 1
ATOM 811 C CA . HIS A 1 99 ? 11.806 -7.023 -14.308 1.00 98.50 99 HIS A CA 1
ATOM 812 C C . HIS A 1 99 ? 11.745 -5.522 -14.569 1.00 98.50 99 HIS A C 1
ATOM 814 O O . HIS A 1 99 ? 10.817 -5.060 -15.231 1.00 98.50 99 HIS A O 1
ATOM 820 N N . TYR A 1 100 ? 12.734 -4.758 -14.103 1.00 98.56 100 TYR A N 1
ATOM 821 C CA . TYR A 1 100 ? 12.677 -3.299 -14.183 1.00 98.56 100 TYR A CA 1
ATOM 822 C C . TYR A 1 100 ? 12.798 -2.765 -15.611 1.00 98.56 100 TYR A C 1
ATOM 824 O O . TYR A 1 100 ? 12.055 -1.848 -15.968 1.00 98.56 100 TYR A O 1
ATOM 832 N N . ARG A 1 101 ? 13.631 -3.373 -16.466 1.00 98.31 101 ARG A N 1
ATOM 833 C CA . ARG A 1 101 ? 13.689 -3.024 -17.900 1.00 98.31 101 ARG A CA 1
ATOM 834 C C . ARG A 1 101 ? 12.373 -3.324 -18.617 1.00 98.31 101 ARG A C 1
ATOM 836 O O . ARG A 1 101 ? 11.932 -2.549 -19.469 1.00 98.31 101 ARG A O 1
ATOM 843 N N . ARG A 1 102 ? 11.694 -4.410 -18.233 1.00 98.12 102 ARG A N 1
ATOM 844 C CA . ARG A 1 102 ? 10.377 -4.763 -18.773 1.00 98.12 102 ARG A CA 1
ATOM 845 C C . ARG A 1 102 ? 9.289 -3.801 -18.312 1.00 98.12 102 ARG A C 1
ATOM 847 O O . ARG A 1 102 ? 8.507 -3.367 -19.150 1.00 98.12 102 ARG A O 1
ATOM 854 N N . VAL A 1 103 ? 9.198 -3.480 -17.021 1.00 98.50 103 VAL A N 1
ATOM 855 C CA . VAL A 1 103 ? 8.033 -2.761 -16.462 1.00 98.50 103 VAL A CA 1
ATOM 856 C C . VAL A 1 103 ? 8.159 -1.242 -16.499 1.00 98.50 103 VAL A C 1
ATOM 858 O O . VAL A 1 103 ? 7.148 -0.561 -16.346 1.00 98.50 103 VAL A O 1
ATOM 861 N N . LEU A 1 104 ? 9.354 -0.690 -16.728 1.00 98.44 104 LEU A N 1
ATOM 862 C CA . LEU A 1 104 ? 9.571 0.754 -16.812 1.00 98.44 104 LEU A CA 1
ATOM 863 C C . LEU A 1 104 ? 9.739 1.234 -18.266 1.00 98.44 104 LEU A C 1
ATOM 865 O O . LEU A 1 104 ? 10.228 0.515 -19.141 1.00 98.44 104 LEU A O 1
ATOM 869 N N . LYS A 1 105 ? 9.284 2.463 -18.546 1.00 97.38 105 LYS A N 1
ATOM 870 C CA . LYS A 1 105 ? 9.434 3.136 -19.847 1.00 97.38 105 LYS A CA 1
ATOM 871 C C . LYS A 1 105 ? 9.632 4.658 -19.688 1.00 97.38 105 LYS A C 1
ATOM 873 O O . LYS A 1 105 ? 8.825 5.283 -19.000 1.00 97.38 105 LYS A O 1
ATOM 878 N N . PRO A 1 106 ? 10.615 5.288 -20.368 1.00 97.12 106 PRO A N 1
ATOM 879 C CA . PRO A 1 106 ? 11.734 4.656 -21.074 1.00 97.12 106 PRO A CA 1
ATOM 880 C C . PRO A 1 106 ? 12.517 3.714 -20.156 1.00 97.12 106 PRO A C 1
ATOM 882 O O . PRO A 1 106 ? 12.368 3.777 -18.931 1.00 97.12 106 PRO A O 1
ATOM 885 N N . GLU A 1 107 ? 13.278 2.815 -20.776 1.00 96.75 107 GLU A N 1
ATOM 886 C CA . GLU A 1 107 ? 14.090 1.837 -20.057 1.00 96.75 107 GLU A CA 1
ATOM 887 C C . GLU A 1 107 ? 14.955 2.552 -19.000 1.00 96.75 107 GLU A C 1
ATOM 889 O O . GLU A 1 107 ? 15.497 3.626 -19.292 1.00 96.75 107 GLU A O 1
ATOM 894 N N . PRO A 1 108 ? 14.990 2.046 -17.755 1.00 96.94 108 PRO A N 1
ATOM 895 C CA . PRO A 1 108 ? 15.737 2.669 -16.673 1.00 96.94 108 PRO A CA 1
ATOM 896 C C . PRO A 1 108 ? 17.242 2.491 -16.906 1.00 96.94 108 PRO A C 1
ATOM 898 O O . PRO A 1 108 ? 17.660 1.537 -17.558 1.00 96.94 108 PRO A O 1
ATOM 901 N N . SER A 1 109 ? 18.052 3.400 -16.362 1.00 96.00 109 SER A N 1
ATOM 902 C CA . SER A 1 109 ? 19.503 3.210 -16.348 1.00 96.00 109 SER A CA 1
ATOM 903 C C . SER A 1 109 ? 19.898 2.141 -15.328 1.00 96.00 109 SER A C 1
ATOM 905 O O . SER A 1 109 ? 19.127 1.844 -14.409 1.00 96.00 109 SER A O 1
ATOM 907 N N . ASP A 1 110 ? 21.097 1.582 -15.470 1.00 96.12 110 ASP A N 1
ATOM 908 C CA . ASP A 1 110 ? 21.593 0.559 -14.547 1.00 96.12 110 ASP A CA 1
ATOM 909 C C . ASP A 1 110 ? 21.711 1.106 -13.118 1.00 96.12 110 ASP A C 1
ATOM 911 O O . ASP A 1 110 ? 21.328 0.419 -12.174 1.00 96.12 110 ASP A O 1
ATOM 915 N N . GLU A 1 111 ? 22.075 2.383 -12.955 1.00 93.56 111 GLU A N 1
ATOM 916 C CA . GLU A 1 111 ? 22.124 3.038 -11.643 1.00 93.56 111 GLU A CA 1
ATOM 917 C C . GLU A 1 111 ? 20.736 3.106 -10.989 1.00 93.56 111 GLU A C 1
ATOM 919 O O . GLU A 1 111 ? 20.599 2.878 -9.791 1.00 93.56 111 GLU A O 1
ATOM 924 N N . LEU A 1 112 ? 19.670 3.374 -11.758 1.00 94.25 112 LEU A N 1
ATOM 925 C CA . LEU A 1 112 ? 18.310 3.356 -11.207 1.00 94.25 112 LEU A CA 1
ATOM 926 C C . LEU A 1 112 ? 17.888 1.934 -10.812 1.00 94.25 112 LEU A C 1
ATOM 928 O O . LEU A 1 112 ? 17.204 1.759 -9.806 1.00 94.25 112 LEU A O 1
ATOM 932 N N . ILE A 1 113 ? 18.278 0.918 -11.587 1.00 96.56 113 ILE A N 1
ATOM 933 C CA . ILE A 1 113 ? 17.997 -0.486 -11.254 1.00 96.56 113 ILE A CA 1
ATOM 934 C C . ILE A 1 113 ? 18.712 -0.887 -9.963 1.00 96.56 113 ILE A C 1
ATOM 936 O O . ILE A 1 113 ? 18.117 -1.578 -9.138 1.00 96.56 113 ILE A O 1
ATOM 940 N N . GLU A 1 114 ? 19.957 -0.461 -9.762 1.00 93.88 114 GLU A N 1
ATOM 941 C CA . GLU A 1 114 ? 20.709 -0.732 -8.533 1.00 93.88 114 GLU A CA 1
ATOM 942 C C . GLU A 1 114 ? 19.981 -0.199 -7.293 1.00 93.88 114 GLU A C 1
ATOM 944 O O . GLU A 1 114 ? 19.832 -0.945 -6.325 1.00 93.88 114 GLU A O 1
ATOM 949 N N . MET A 1 115 ? 19.430 1.017 -7.382 1.00 92.12 115 MET A N 1
ATOM 950 C CA . MET A 1 115 ? 18.691 1.709 -6.312 1.00 92.12 115 MET A CA 1
ATOM 951 C C . MET A 1 115 ? 17.318 1.100 -5.997 1.00 92.12 115 MET A C 1
ATOM 953 O O . MET A 1 115 ? 16.770 1.317 -4.919 1.00 92.12 115 MET A O 1
ATOM 957 N N . LEU A 1 116 ? 16.712 0.387 -6.948 1.00 94.62 116 LEU A N 1
ATOM 958 C CA . LEU A 1 116 ? 15.422 -0.277 -6.757 1.00 94.62 116 LEU A CA 1
ATOM 959 C C . LEU A 1 116 ? 15.588 -1.548 -5.905 1.00 94.62 116 LEU A C 1
ATOM 961 O O . LEU A 1 116 ? 16.655 -2.159 -5.925 1.00 94.62 116 LEU A O 1
ATOM 965 N N . PRO A 1 117 ? 14.565 -2.002 -5.166 1.00 95.12 117 PRO A N 1
ATOM 966 C CA . PRO A 1 117 ? 14.684 -3.198 -4.334 1.00 95.12 117 PRO A CA 1
ATOM 967 C C . PRO A 1 117 ? 14.684 -4.480 -5.187 1.00 95.12 117 PRO A C 1
ATOM 969 O O . PRO A 1 117 ? 14.550 -4.453 -6.409 1.00 95.12 117 PRO A O 1
ATOM 972 N N . GLU A 1 118 ? 14.822 -5.646 -4.557 1.00 96.94 118 GLU A N 1
ATOM 973 C CA . GLU A 1 118 ? 14.435 -6.897 -5.220 1.00 96.94 118 GLU A CA 1
ATOM 974 C C . GLU A 1 118 ? 12.921 -6.880 -5.512 1.00 96.94 118 GLU A C 1
ATOM 976 O O . GLU A 1 118 ? 12.149 -6.513 -4.618 1.00 96.94 118 GLU A O 1
ATOM 981 N N . PRO A 1 119 ? 12.461 -7.307 -6.709 1.00 97.94 119 PRO A N 1
ATOM 982 C CA . PRO A 1 119 ? 11.037 -7.352 -7.011 1.00 97.94 119 PRO A CA 1
ATOM 983 C C . PRO A 1 119 ? 10.271 -8.185 -5.979 1.00 97.94 119 PRO A C 1
ATOM 985 O O . PRO A 1 119 ? 10.673 -9.301 -5.628 1.00 97.94 119 PRO A O 1
ATOM 988 N N . MET A 1 120 ? 9.148 -7.654 -5.505 1.00 97.94 120 MET A N 1
ATOM 989 C CA . MET A 1 120 ? 8.337 -8.242 -4.439 1.00 97.94 120 MET A CA 1
ATOM 990 C C . MET A 1 120 ? 7.131 -8.992 -5.008 1.00 97.94 120 MET A C 1
ATOM 992 O O . MET A 1 120 ? 6.477 -8.542 -5.943 1.00 97.94 120 MET A O 1
ATOM 996 N N . SER A 1 121 ? 6.822 -10.158 -4.440 1.00 98.31 121 SER A N 1
ATOM 997 C CA . SER A 1 121 ? 5.664 -10.957 -4.863 1.00 98.31 121 SER A CA 1
ATOM 998 C C . SER A 1 121 ? 4.372 -10.360 -4.309 1.00 98.31 121 SER A C 1
ATOM 1000 O O . SER A 1 121 ? 4.260 -10.152 -3.098 1.00 98.31 121 SER A O 1
ATOM 1002 N N . MET A 1 122 ? 3.379 -10.155 -5.179 1.00 98.31 122 MET A N 1
ATOM 1003 C CA . MET A 1 122 ? 2.021 -9.796 -4.754 1.00 98.31 122 MET A CA 1
ATOM 1004 C C . MET A 1 122 ? 1.377 -10.872 -3.870 1.00 98.31 122 MET A C 1
ATOM 1006 O O . MET A 1 122 ? 0.651 -10.522 -2.939 1.00 98.31 122 MET A O 1
ATOM 1010 N N . ASP A 1 123 ? 1.675 -12.155 -4.103 1.00 98.12 123 ASP A N 1
ATOM 1011 C CA . ASP A 1 123 ? 1.165 -13.263 -3.283 1.00 98.12 123 ASP A CA 1
ATOM 1012 C C . ASP A 1 123 ? 1.696 -13.152 -1.849 1.00 98.12 123 ASP A C 1
ATOM 1014 O O . ASP A 1 123 ? 0.920 -13.068 -0.902 1.00 98.12 123 ASP A O 1
ATOM 1018 N N . LYS A 1 124 ? 3.017 -12.992 -1.683 1.00 97.50 124 LYS A N 1
ATOM 1019 C CA . LYS A 1 124 ? 3.630 -12.823 -0.351 1.00 97.50 124 LYS A CA 1
ATOM 1020 C C . LYS A 1 124 ? 3.141 -11.569 0.374 1.00 97.50 124 LYS A C 1
ATOM 1022 O O . LYS A 1 124 ? 2.989 -11.575 1.593 1.00 97.50 124 LYS A O 1
ATOM 1027 N N . HIS A 1 125 ? 2.921 -10.478 -0.357 1.00 97.38 125 HIS A N 1
ATOM 1028 C CA . HIS A 1 125 ? 2.368 -9.255 0.224 1.00 97.38 125 HIS A CA 1
ATOM 1029 C C . HIS A 1 125 ? 0.910 -9.455 0.677 1.00 97.38 125 HIS A C 1
ATOM 1031 O O . HIS A 1 125 ? 0.529 -9.017 1.762 1.00 97.38 125 HIS A O 1
ATOM 1037 N N . THR A 1 126 ? 0.124 -10.202 -0.103 1.00 97.56 126 THR A N 1
ATOM 1038 C CA . THR A 1 126 ? -1.244 -10.613 0.251 1.00 97.56 126 THR A CA 1
ATOM 1039 C C . THR A 1 126 ? -1.262 -11.518 1.485 1.00 97.56 126 THR A C 1
ATOM 1041 O O . THR A 1 126 ? -2.128 -11.361 2.345 1.00 97.56 126 THR A O 1
ATOM 1044 N N . ASP A 1 127 ? -0.306 -12.436 1.612 1.00 97.62 127 ASP A N 1
ATOM 1045 C CA . ASP A 1 127 ? -0.188 -13.304 2.788 1.00 97.62 127 ASP A CA 1
ATOM 1046 C C . ASP A 1 127 ? 0.098 -12.490 4.053 1.00 97.62 127 ASP A C 1
ATOM 1048 O O . ASP A 1 127 ? -0.595 -12.658 5.056 1.00 97.62 127 ASP A O 1
ATOM 1052 N N . ARG A 1 128 ? 1.014 -11.514 3.980 1.00 96.69 128 ARG A N 1
ATOM 1053 C CA . ARG A 1 128 ? 1.282 -10.577 5.087 1.00 96.69 128 ARG A CA 1
ATOM 1054 C C . ARG A 1 128 ? 0.041 -9.797 5.519 1.00 96.69 128 ARG A C 1
ATOM 1056 O O . ARG A 1 128 ? -0.207 -9.650 6.712 1.00 96.69 128 ARG A O 1
ATOM 1063 N N . MET A 1 129 ? -0.769 -9.329 4.569 1.00 96.75 129 MET A N 1
ATOM 1064 C CA . MET A 1 129 ? -2.065 -8.713 4.878 1.00 96.75 129 MET A CA 1
ATOM 1065 C C . MET A 1 129 ? -2.971 -9.686 5.652 1.00 96.75 129 MET A C 1
ATOM 1067 O O . MET A 1 129 ? -3.573 -9.307 6.657 1.00 96.75 129 MET A O 1
ATOM 1071 N N . ARG A 1 130 ? -3.088 -10.943 5.205 1.00 97.56 130 ARG A N 1
ATOM 1072 C CA . ARG A 1 130 ? -3.934 -11.953 5.869 1.00 97.56 130 ARG A CA 1
ATOM 1073 C C . ARG A 1 130 ? -3.448 -12.262 7.282 1.00 97.56 130 ARG A C 1
ATOM 1075 O O . ARG A 1 130 ? -4.268 -12.399 8.190 1.00 97.56 130 ARG A O 1
ATOM 1082 N N . GLU A 1 131 ? -2.136 -12.345 7.472 1.00 97.44 131 GLU A N 1
ATOM 1083 C CA . GLU A 1 131 ? -1.509 -12.493 8.787 1.00 97.44 131 GLU A CA 1
ATOM 1084 C C . GLU A 1 131 ? -1.847 -11.310 9.697 1.00 97.44 131 GLU A C 1
ATOM 1086 O O . GLU A 1 131 ? -2.247 -11.530 10.838 1.00 97.44 131 GLU A O 1
ATOM 1091 N N . MET A 1 132 ? -1.780 -10.078 9.181 1.00 96.44 132 MET A N 1
ATOM 1092 C CA . MET A 1 132 ? -2.129 -8.861 9.922 1.00 96.44 132 MET A CA 1
ATOM 1093 C C . MET A 1 132 ? -3.591 -8.856 10.376 1.00 96.44 132 MET A C 1
ATOM 1095 O O . MET A 1 132 ? -3.884 -8.638 11.552 1.00 96.44 132 MET A O 1
ATOM 1099 N N . ILE A 1 133 ? -4.510 -9.159 9.453 1.00 97.31 133 ILE A N 1
ATOM 1100 C CA . ILE A 1 133 ? -5.951 -9.248 9.732 1.00 97.31 133 ILE A CA 1
ATOM 1101 C C . ILE A 1 133 ? -6.214 -10.272 10.838 1.00 97.31 133 ILE A C 1
ATOM 1103 O O . ILE A 1 133 ? -6.993 -10.008 11.751 1.00 97.31 133 ILE A O 1
ATOM 1107 N N . LYS A 1 134 ? -5.545 -11.429 10.778 1.00 98.12 134 LYS A N 1
ATOM 1108 C CA . LYS A 1 134 ? -5.678 -12.485 11.786 1.00 98.12 134 LYS A CA 1
ATOM 1109 C C . LYS A 1 134 ? -5.068 -12.085 13.130 1.00 98.12 134 LYS A C 1
ATOM 1111 O O . LYS A 1 134 ? -5.679 -12.357 14.158 1.00 98.12 134 LYS A O 1
ATOM 1116 N N . LYS A 1 135 ? -3.881 -11.470 13.131 1.00 98.00 135 LYS A N 1
ATOM 1117 C CA . LYS A 1 135 ? -3.149 -11.052 14.339 1.00 98.00 135 LYS A CA 1
ATOM 1118 C C . LYS A 1 135 ? -3.983 -10.107 15.206 1.00 98.00 135 LYS A C 1
ATOM 1120 O O . LYS A 1 135 ? -4.009 -10.282 16.418 1.00 98.00 135 LYS A O 1
ATOM 1125 N N . HIS A 1 136 ? -4.671 -9.156 14.576 1.00 97.81 136 HIS A N 1
ATOM 1126 C CA . HIS A 1 136 ? -5.448 -8.107 15.252 1.00 97.81 136 HIS A CA 1
ATOM 1127 C C . HIS A 1 136 ? -6.960 -8.343 15.253 1.00 97.81 136 HIS A C 1
ATOM 1129 O O . HIS A 1 136 ? -7.718 -7.455 15.629 1.00 97.81 136 HIS A O 1
ATOM 1135 N N . ASP A 1 137 ? -7.409 -9.518 14.802 1.00 97.00 137 ASP A N 1
ATOM 1136 C CA . ASP A 1 137 ? -8.828 -9.869 14.667 1.00 97.00 137 ASP A CA 1
ATOM 1137 C C . ASP A 1 137 ? -9.668 -8.787 13.945 1.00 97.00 137 ASP A C 1
ATOM 1139 O O . ASP A 1 137 ? -10.795 -8.457 14.330 1.00 97.00 137 ASP A O 1
ATOM 1143 N N . VAL A 1 138 ? -9.102 -8.207 12.879 1.00 96.94 138 VAL A N 1
ATOM 1144 C CA . VAL A 1 138 ? -9.677 -7.052 12.172 1.00 96.94 138 VAL A CA 1
ATOM 1145 C C . VAL A 1 138 ? -10.998 -7.436 11.503 1.00 96.94 138 VAL A C 1
ATOM 1147 O O . VAL A 1 138 ? -11.035 -8.207 10.542 1.00 96.94 138 VAL A O 1
ATOM 1150 N N . LYS A 1 139 ? -12.106 -6.855 11.978 1.00 94.25 139 LYS A N 1
ATOM 1151 C CA . LYS A 1 139 ? -13.460 -7.173 11.484 1.00 94.25 139 LYS A CA 1
ATOM 1152 C C . LYS A 1 139 ? -13.839 -6.428 10.209 1.00 94.25 139 LYS A C 1
ATOM 1154 O O . LYS A 1 139 ? -14.505 -6.988 9.338 1.00 94.25 139 LYS A O 1
ATOM 1159 N N . VAL A 1 140 ? -13.434 -5.166 10.100 1.00 97.19 140 VAL A N 1
ATOM 1160 C CA . VAL A 1 140 ? -13.766 -4.288 8.973 1.00 97.19 140 VAL A CA 1
ATOM 1161 C C . VAL A 1 140 ? -12.471 -3.807 8.343 1.00 97.19 140 VAL A C 1
ATOM 1163 O O . VAL A 1 140 ? -11.621 -3.257 9.028 1.00 97.19 140 VAL A O 1
ATOM 1166 N N . TYR A 1 141 ? -12.327 -4.060 7.047 1.00 98.31 141 TYR A N 1
ATOM 1167 C CA . TYR A 1 141 ? -11.170 -3.680 6.244 1.00 98.31 141 TYR A CA 1
ATOM 1168 C C . TYR A 1 141 ? -11.582 -3.600 4.770 1.00 98.31 141 TYR A C 1
ATOM 1170 O O . TYR A 1 141 ? -12.605 -4.177 4.382 1.00 98.31 141 TYR A O 1
ATOM 1178 N N . GLY A 1 142 ? -10.788 -2.912 3.957 1.00 98.31 142 GLY A N 1
ATOM 1179 C CA . GLY A 1 142 ? -10.974 -2.804 2.508 1.00 98.31 142 GLY A CA 1
ATOM 1180 C C . GLY A 1 142 ? -9.711 -3.154 1.726 1.00 98.31 142 GLY A C 1
ATOM 1181 O O . GLY A 1 142 ? -8.691 -3.530 2.307 1.00 98.31 142 GLY A O 1
ATOM 1182 N N . ILE A 1 143 ? -9.783 -3.034 0.401 1.00 98.56 143 ILE A N 1
ATOM 1183 C CA . ILE A 1 143 ? -8.622 -3.139 -0.489 1.00 98.56 143 ILE A CA 1
ATOM 1184 C C . ILE A 1 143 ? -8.339 -1.757 -1.083 1.00 98.56 143 ILE A C 1
ATOM 1186 O O . ILE A 1 143 ? -9.192 -1.169 -1.743 1.00 98.56 143 ILE A O 1
ATOM 1190 N N . GLY A 1 144 ? -7.166 -1.198 -0.829 1.00 97.50 144 GLY A N 1
ATOM 1191 C CA . GLY A 1 144 ? -6.851 0.179 -1.197 1.00 97.50 144 GLY A CA 1
ATOM 1192 C C . GLY A 1 144 ? -5.531 0.642 -0.588 1.00 97.50 144 GLY A C 1
ATOM 1193 O O . GLY A 1 144 ? -5.089 0.069 0.395 1.00 97.5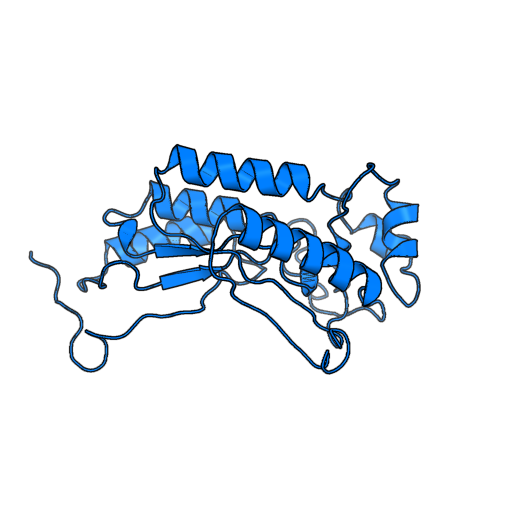0 144 GLY A O 1
ATOM 1194 N N . GLU A 1 145 ? -4.864 1.641 -1.147 1.00 98.06 145 GLU A N 1
ATOM 1195 C CA . GLU A 1 145 ? -5.245 2.374 -2.357 1.00 98.06 145 GLU A CA 1
ATOM 1196 C C . GLU A 1 145 ? -4.700 1.655 -3.598 1.00 98.06 145 GLU A C 1
ATOM 1198 O O . GLU A 1 145 ? -3.504 1.398 -3.707 1.00 98.06 145 GLU A O 1
ATOM 1203 N N . ILE A 1 146 ? -5.576 1.294 -4.538 1.00 98.50 146 ILE A N 1
ATOM 1204 C CA . ILE A 1 146 ? -5.217 0.518 -5.737 1.00 98.50 146 ILE A CA 1
ATOM 1205 C C . ILE A 1 146 ? -5.622 1.278 -6.991 1.00 98.50 146 ILE A C 1
ATOM 1207 O O . ILE A 1 146 ? -6.558 2.058 -6.945 1.00 98.50 146 ILE A O 1
ATOM 1211 N N . GLY A 1 147 ? -4.991 1.048 -8.139 1.00 97.88 147 GLY A N 1
ATOM 1212 C CA . GLY A 1 147 ? -5.481 1.658 -9.377 1.00 97.88 147 GLY A CA 1
ATOM 1213 C C . GLY A 1 147 ? -4.402 1.973 -10.389 1.00 97.88 147 GLY A C 1
ATOM 1214 O O . GLY A 1 147 ? -3.447 1.212 -10.534 1.00 97.88 147 GLY A O 1
ATOM 1215 N N . LEU A 1 148 ? -4.587 3.079 -11.114 1.00 98.19 148 LEU A N 1
ATOM 1216 C CA . LEU A 1 148 ? -3.777 3.460 -12.271 1.00 98.19 148 LEU A CA 1
ATOM 1217 C C . LEU A 1 148 ? -3.349 4.933 -12.207 1.00 98.19 148 LEU A C 1
ATOM 1219 O O . LEU A 1 148 ? -4.160 5.828 -11.969 1.00 98.19 148 LEU A O 1
ATOM 1223 N N . ASP A 1 149 ? -2.083 5.197 -12.519 1.00 97.44 149 ASP A N 1
ATOM 1224 C CA . ASP A 1 149 ? -1.518 6.541 -12.628 1.00 97.44 149 ASP A CA 1
ATOM 1225 C C . ASP A 1 149 ? -0.583 6.646 -13.838 1.00 97.44 149 ASP A C 1
ATOM 1227 O O . ASP A 1 149 ? 0.546 6.148 -13.834 1.00 97.44 149 ASP A O 1
ATOM 1231 N N . LYS A 1 150 ? -1.043 7.333 -14.888 1.00 94.62 150 LYS A N 1
ATOM 1232 C CA . LYS A 1 150 ? -0.275 7.509 -16.133 1.00 94.62 150 LYS A CA 1
ATOM 1233 C C . LYS A 1 150 ? 0.801 8.598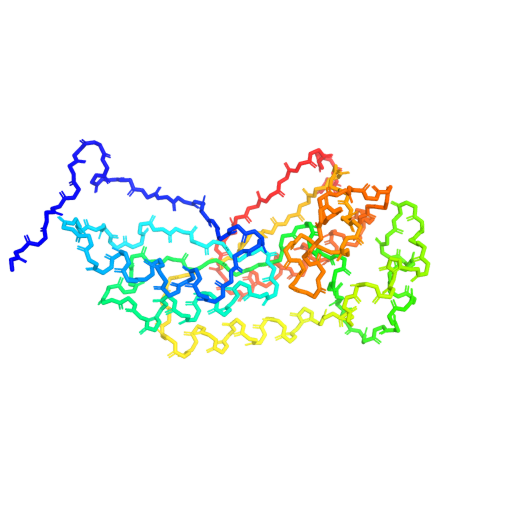 -16.028 1.00 94.62 150 LYS A C 1
ATOM 1235 O O . LYS A 1 150 ? 1.679 8.699 -16.898 1.00 94.62 150 LYS A O 1
ATOM 1240 N N . LEU A 1 151 ? 0.704 9.479 -15.035 1.00 94.56 151 LEU A N 1
ATOM 1241 C CA . LEU A 1 151 ? 1.559 10.659 -14.907 1.00 94.56 151 LEU A CA 1
ATOM 1242 C C . LEU A 1 151 ? 2.771 10.418 -14.017 1.00 94.56 151 LEU A C 1
ATOM 1244 O O . LEU A 1 151 ? 3.801 11.060 -14.246 1.00 94.56 151 LEU A O 1
ATOM 1248 N N . PHE A 1 152 ? 2.662 9.501 -13.058 1.00 95.44 152 PHE A N 1
ATOM 1249 C CA . PHE A 1 152 ? 3.728 9.213 -12.114 1.00 95.44 152 PHE A CA 1
ATOM 1250 C C . PHE A 1 152 ? 5.032 8.816 -12.812 1.00 95.44 152 PHE A C 1
ATOM 1252 O O . PHE A 1 152 ? 5.058 8.022 -13.757 1.00 95.44 152 PHE A O 1
ATOM 1259 N N . ARG A 1 153 ? 6.131 9.390 -12.324 1.00 96.56 153 ARG A N 1
ATOM 1260 C CA . ARG A 1 153 ? 7.498 9.077 -12.740 1.00 96.56 153 ARG A CA 1
ATOM 1261 C C . ARG A 1 153 ? 8.244 8.549 -11.531 1.00 96.56 153 ARG A C 1
ATOM 1263 O O . ARG A 1 153 ? 8.106 9.097 -10.446 1.00 96.56 153 ARG A O 1
ATOM 1270 N N . VAL A 1 154 ? 9.050 7.521 -11.747 1.00 95.88 154 VAL A N 1
ATOM 1271 C CA . VAL A 1 154 ? 9.853 6.898 -10.697 1.00 95.88 154 VAL A CA 1
ATOM 1272 C C . VAL A 1 154 ? 10.890 7.917 -10.200 1.00 95.88 154 VAL A C 1
ATOM 1274 O O . VAL A 1 154 ? 11.558 8.530 -11.044 1.00 95.88 154 VAL A O 1
ATOM 1277 N N . PRO A 1 155 ? 11.029 8.154 -8.885 1.00 94.19 155 PRO A N 1
ATOM 1278 C CA . PRO A 1 155 ? 12.046 9.056 -8.354 1.00 94.19 155 PRO A CA 1
ATOM 1279 C C . PRO A 1 155 ? 13.452 8.481 -8.546 1.00 94.19 155 PRO A C 1
ATOM 1281 O O . PRO A 1 155 ? 13.631 7.274 -8.706 1.00 94.19 155 PRO A O 1
ATOM 1284 N N . LYS A 1 156 ? 14.472 9.341 -8.531 1.00 91.88 156 LYS A N 1
ATOM 1285 C CA . LYS A 1 156 ? 15.879 8.917 -8.610 1.00 91.88 156 LYS A CA 1
ATOM 1286 C C . LYS A 1 156 ? 16.296 8.023 -7.443 1.00 91.88 156 LYS A C 1
ATOM 1288 O O . LYS A 1 156 ? 17.186 7.202 -7.615 1.00 91.88 156 LYS A O 1
ATOM 1293 N N . SER A 1 157 ? 15.629 8.145 -6.297 1.00 91.94 157 SER A N 1
ATOM 1294 C CA . SER A 1 157 ? 15.760 7.233 -5.159 1.00 91.94 157 SER A CA 1
ATOM 1295 C C . SER A 1 157 ? 15.138 5.851 -5.409 1.00 91.94 157 SER A C 1
ATOM 1297 O O . SER A 1 157 ? 15.055 5.051 -4.490 1.00 91.94 157 SER A O 1
ATOM 1299 N N . GLY A 1 158 ? 14.632 5.546 -6.607 1.00 93.38 158 GLY A N 1
ATOM 1300 C CA . GLY A 1 158 ? 13.969 4.279 -6.928 1.00 93.38 158 GLY A CA 1
ATOM 1301 C C . GLY A 1 158 ? 12.487 4.248 -6.536 1.00 93.38 158 GLY A C 1
ATOM 1302 O O . GLY A 1 158 ? 11.640 3.875 -7.348 1.00 93.38 158 GLY A O 1
ATOM 1303 N N . TRP A 1 159 ? 12.128 4.680 -5.330 1.00 93.19 159 TRP A N 1
ATOM 1304 C CA . TRP A 1 159 ? 10.731 4.904 -4.935 1.00 93.19 159 TRP A CA 1
ATOM 1305 C C . TRP A 1 159 ? 10.603 6.033 -3.912 1.00 93.19 159 TRP A C 1
ATOM 1307 O O . TRP A 1 159 ? 11.596 6.489 -3.339 1.00 93.19 159 TRP A O 1
ATOM 1317 N N . LEU A 1 160 ? 9.378 6.541 -3.756 1.00 91.62 160 LEU A N 1
ATOM 1318 C CA . LEU A 1 160 ? 9.084 7.598 -2.792 1.00 91.62 160 LEU A CA 1
ATOM 1319 C C . LEU A 1 160 ? 9.249 7.046 -1.375 1.00 91.62 160 LEU A C 1
ATOM 1321 O O . LEU A 1 160 ? 8.713 5.982 -1.083 1.00 91.62 160 LEU A O 1
ATOM 1325 N N . GLY A 1 161 ? 9.990 7.760 -0.527 1.00 88.88 161 GLY A N 1
ATOM 1326 C CA . GLY A 1 161 ? 10.275 7.311 0.835 1.00 88.88 161 GLY A CA 1
ATOM 1327 C C . GLY A 1 161 ? 11.230 6.120 0.921 1.00 88.88 161 GLY A C 1
ATOM 1328 O O . GLY A 1 161 ? 11.124 5.317 1.842 1.00 88.88 161 GLY A O 1
ATOM 1329 N N . ASN A 1 162 ? 12.151 5.973 -0.040 1.00 90.19 162 ASN A N 1
ATOM 1330 C CA . ASN A 1 162 ? 13.217 4.977 0.065 1.00 90.19 162 ASN A CA 1
ATOM 1331 C C . ASN A 1 162 ? 14.105 5.274 1.297 1.00 90.19 162 ASN A C 1
ATOM 1333 O O . ASN A 1 162 ? 14.833 6.274 1.272 1.00 90.19 162 ASN A O 1
ATOM 1337 N N . PRO A 1 163 ? 14.096 4.416 2.339 1.00 83.25 163 PRO A N 1
ATOM 1338 C CA . PRO A 1 163 ? 14.845 4.659 3.570 1.00 83.25 163 PRO A CA 1
ATOM 1339 C C . PRO A 1 163 ? 16.363 4.590 3.366 1.00 83.25 163 PRO A C 1
ATOM 1341 O O . PRO A 1 163 ? 17.108 5.216 4.116 1.00 83.25 163 PRO A O 1
ATOM 1344 N N . ASP A 1 164 ? 16.829 3.885 2.333 1.00 83.00 164 ASP A N 1
ATOM 1345 C CA . ASP A 1 164 ? 18.256 3.711 2.054 1.00 83.00 164 ASP A CA 1
ATOM 1346 C C . ASP A 1 164 ? 18.865 4.937 1.348 1.00 83.00 164 ASP A C 1
ATOM 1348 O O . ASP A 1 164 ? 20.086 5.059 1.240 1.00 83.00 164 ASP A O 1
ATOM 1352 N N . HIS A 1 165 ? 18.032 5.871 0.868 1.00 76.75 165 HIS A N 1
ATOM 1353 C CA . HIS A 1 165 ? 18.463 6.967 -0.003 1.00 76.75 165 HIS A CA 1
ATOM 1354 C C . HIS A 1 165 ? 17.809 8.317 0.322 1.00 76.75 165 HIS A C 1
ATOM 1356 O O . HIS A 1 165 ? 17.274 9.003 -0.555 1.00 76.75 165 HIS A O 1
ATOM 1362 N N . VAL A 1 166 ? 17.951 8.740 1.580 1.00 69.25 166 VAL A N 1
ATOM 1363 C CA . VAL A 1 166 ? 17.553 10.069 2.072 1.00 69.25 166 VAL A CA 1
ATOM 1364 C C . VAL A 1 166 ? 18.582 11.114 1.628 1.00 69.25 166 VAL A C 1
ATOM 1366 O O . VAL A 1 166 ? 19.563 11.40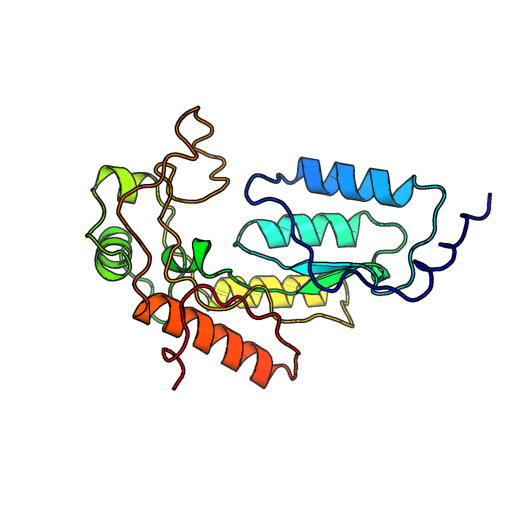2 2.314 1.00 69.25 166 VAL A O 1
ATOM 1369 N N . THR A 1 167 ? 18.407 11.661 0.428 1.00 66.75 167 THR A N 1
ATOM 1370 C CA . THR A 1 167 ? 19.283 12.710 -0.123 1.00 66.75 167 THR A CA 1
ATOM 1371 C C . THR A 1 167 ? 18.464 13.911 -0.576 1.00 66.75 167 THR A C 1
ATOM 1373 O O . THR A 1 167 ? 17.282 13.785 -0.879 1.00 66.75 167 THR A O 1
ATOM 1376 N N . ALA A 1 168 ? 19.101 15.076 -0.731 1.00 63.19 168 ALA A N 1
ATOM 1377 C CA . ALA A 1 168 ? 18.451 16.264 -1.298 1.00 63.19 168 ALA A CA 1
ATOM 1378 C C . ALA A 1 168 ? 17.915 16.054 -2.736 1.00 63.19 168 ALA A C 1
ATOM 1380 O O . ALA A 1 168 ? 17.166 16.885 -3.245 1.00 63.19 168 ALA A O 1
ATOM 1381 N N . GLU A 1 169 ? 18.301 14.962 -3.413 1.00 64.75 169 GLU A N 1
ATOM 1382 C CA . GLU A 1 169 ? 17.790 14.582 -4.734 1.00 64.75 169 GLU A CA 1
ATOM 1383 C C . GLU A 1 169 ? 16.706 13.491 -4.703 1.00 64.75 169 GLU A C 1
ATOM 1385 O O . GLU A 1 169 ? 16.272 13.077 -5.780 1.00 64.75 169 GLU A O 1
ATOM 1390 N N . GLN A 1 170 ? 16.249 13.036 -3.528 1.00 68.62 170 GLN A N 1
ATOM 1391 C CA . GLN A 1 170 ? 15.271 11.942 -3.401 1.00 68.62 170 GLN A CA 1
ATOM 1392 C C . GLN A 1 170 ? 13.988 12.197 -4.211 1.00 68.62 170 GLN A C 1
ATOM 1394 O O . GLN A 1 170 ? 13.480 11.298 -4.876 1.00 68.62 170 GLN A O 1
ATOM 1399 N N . ASP A 1 171 ? 13.546 13.455 -4.278 1.00 68.25 171 ASP A N 1
ATOM 1400 C CA . ASP A 1 171 ? 12.312 13.844 -4.969 1.00 68.25 171 ASP A CA 1
ATOM 1401 C C . ASP A 1 171 ? 12.517 14.159 -6.457 1.00 68.25 171 ASP A C 1
ATOM 1403 O O . ASP A 1 171 ? 11.560 14.428 -7.194 1.00 68.25 171 ASP A O 1
ATOM 1407 N N . LYS A 1 172 ? 13.763 14.136 -6.957 1.00 86.06 172 LYS A N 1
ATOM 1408 C CA . LYS A 1 172 ? 14.005 14.367 -8.385 1.00 86.06 172 LYS A CA 1
ATOM 1409 C C . LYS A 1 172 ? 13.466 13.180 -9.170 1.00 86.06 172 LYS A C 1
ATOM 1411 O O . LYS A 1 172 ? 13.977 12.068 -9.099 1.00 86.06 172 LYS A O 1
ATOM 1416 N N . LEU A 1 173 ? 12.447 13.441 -9.978 1.00 91.69 173 LEU A N 1
ATOM 1417 C CA . LEU A 1 173 ? 11.815 12.423 -10.806 1.00 91.69 173 LEU A CA 1
ATOM 1418 C C . LEU A 1 173 ? 12.686 12.063 -12.012 1.00 91.69 173 LEU A C 1
ATOM 1420 O O . LEU A 1 173 ? 13.199 12.938 -12.718 1.00 91.69 173 LEU A O 1
ATOM 1424 N N . THR A 1 174 ? 12.806 10.767 -12.288 1.00 94.50 174 THR A N 1
ATOM 1425 C CA . THR A 1 174 ? 13.421 10.272 -13.522 1.00 94.50 174 THR A CA 1
ATOM 1426 C C . THR A 1 174 ? 12.491 10.500 -14.719 1.00 94.50 174 THR A C 1
ATOM 1428 O O . THR A 1 174 ? 11.395 11.058 -14.605 1.00 94.50 174 THR A O 1
ATOM 1431 N N . ARG A 1 175 ? 12.918 10.088 -15.917 1.00 95.31 175 ARG A N 1
ATOM 1432 C CA . ARG A 1 175 ? 12.020 10.031 -17.083 1.00 95.31 175 ARG A CA 1
ATOM 1433 C C . ARG A 1 175 ? 11.153 8.772 -17.079 1.00 95.31 175 ARG A C 1
ATOM 1435 O O . ARG A 1 175 ? 10.106 8.789 -17.725 1.00 95.31 175 ARG A O 1
ATOM 1442 N N . SER A 1 176 ? 11.580 7.726 -16.372 1.00 96.38 176 SER A N 1
ATOM 1443 C CA . SER A 1 176 ? 10.946 6.412 -16.356 1.00 96.38 176 SER A CA 1
ATOM 1444 C C . SER A 1 176 ? 9.616 6.442 -15.611 1.00 96.38 176 SER A C 1
ATOM 1446 O O . SER A 1 176 ? 9.477 7.030 -14.540 1.00 96.38 176 SER A O 1
ATOM 1448 N N . ARG A 1 177 ? 8.622 5.792 -16.206 1.00 97.31 177 ARG A N 1
ATOM 1449 C CA . ARG A 1 177 ? 7.289 5.552 -15.652 1.00 97.31 177 ARG A CA 1
ATOM 1450 C C . ARG A 1 177 ? 7.025 4.064 -15.645 1.00 97.31 177 ARG A C 1
ATOM 1452 O O . ARG A 1 177 ? 7.604 3.342 -16.457 1.00 97.31 177 ARG A O 1
ATOM 1459 N N . VAL A 1 178 ? 6.103 3.625 -14.802 1.00 97.94 178 VAL A N 1
ATOM 1460 C CA . VAL A 1 178 ? 5.578 2.266 -14.913 1.00 97.94 178 VAL A CA 1
ATOM 1461 C C . VAL A 1 178 ? 4.763 2.158 -16.199 1.00 97.94 178 VAL A C 1
ATOM 1463 O O . VAL A 1 178 ? 3.954 3.033 -16.513 1.00 97.94 178 VAL A O 1
ATOM 1466 N N . ARG A 1 179 ? 4.996 1.099 -16.971 1.00 97.62 179 ARG A N 1
ATOM 1467 C CA . ARG A 1 179 ? 4.166 0.755 -18.124 1.00 97.62 179 ARG A CA 1
ATOM 1468 C C . ARG A 1 179 ? 2.738 0.529 -17.659 1.00 97.62 179 ARG A C 1
ATOM 1470 O O . ARG A 1 179 ? 2.512 -0.124 -16.640 1.00 97.62 179 ARG A O 1
ATOM 1477 N N . ILE A 1 180 ? 1.784 1.067 -18.411 1.00 96.56 180 ILE A N 1
ATOM 1478 C CA . ILE A 1 180 ? 0.378 1.002 -18.016 1.00 96.56 180 ILE A CA 1
ATOM 1479 C C . ILE A 1 180 ? -0.104 -0.449 -17.963 1.00 96.56 180 ILE A C 1
ATOM 1481 O O . ILE A 1 180 ? -0.865 -0.800 -17.073 1.00 96.56 180 ILE A O 1
ATOM 1485 N N . GLU A 1 181 ? 0.422 -1.311 -18.833 1.00 96.81 181 GLU A N 1
ATOM 1486 C CA . GLU A 1 181 ? 0.131 -2.743 -18.858 1.00 96.81 181 GLU A CA 1
ATOM 1487 C C . GLU A 1 181 ? 0.524 -3.413 -17.533 1.00 96.81 181 GLU A C 1
ATOM 1489 O O . GLU A 1 181 ? -0.265 -4.161 -16.964 1.00 96.81 181 GLU A O 1
ATOM 1494 N N . HIS A 1 182 ? 1.691 -3.065 -16.977 1.00 98.12 182 HIS A N 1
ATOM 1495 C CA . HIS A 1 182 ? 2.126 -3.590 -15.679 1.00 98.12 182 HIS A CA 1
ATOM 1496 C C . HIS A 1 182 ? 1.274 -3.047 -14.525 1.00 98.12 182 HIS A C 1
ATOM 1498 O O . HIS A 1 182 ? 0.882 -3.809 -13.643 1.00 98.12 182 HIS A O 1
ATOM 1504 N N . GLN A 1 183 ? 0.913 -1.755 -14.546 1.00 98.25 183 GLN A N 1
ATOM 1505 C CA . GLN A 1 183 ? -0.040 -1.214 -13.565 1.00 98.25 183 GLN A CA 1
ATOM 1506 C C . GLN A 1 183 ? -1.386 -1.948 -13.626 1.00 98.25 183 GLN A C 1
ATOM 1508 O O . GLN A 1 183 ? -1.950 -2.274 -12.585 1.00 98.25 183 GLN A O 1
ATOM 1513 N N . MET A 1 184 ? -1.885 -2.257 -14.827 1.00 97.50 184 MET A N 1
ATOM 1514 C CA . MET A 1 184 ? -3.123 -3.017 -15.011 1.00 97.50 184 MET A CA 1
ATOM 1515 C C . MET A 1 184 ? -3.016 -4.442 -14.472 1.00 97.50 184 MET A C 1
ATOM 1517 O O . MET A 1 184 ? -3.984 -4.928 -13.893 1.00 97.50 184 MET A O 1
ATOM 1521 N N . ASP A 1 185 ? -1.879 -5.114 -14.632 1.00 97.81 185 ASP A N 1
ATOM 1522 C CA . ASP A 1 185 ? -1.688 -6.470 -14.107 1.00 97.81 185 ASP A CA 1
ATOM 1523 C C . ASP A 1 185 ? -1.738 -6.496 -12.574 1.00 97.81 185 ASP A C 1
ATOM 1525 O O . ASP A 1 185 ? -2.457 -7.317 -11.992 1.00 97.81 185 ASP A O 1
ATOM 1529 N N . ILE A 1 186 ? -1.056 -5.549 -11.919 1.00 98.62 186 ILE A N 1
ATOM 1530 C CA . ILE A 1 186 ? -1.106 -5.377 -10.460 1.00 98.62 186 ILE A CA 1
ATOM 1531 C C . ILE A 1 186 ? -2.511 -4.964 -10.009 1.00 98.62 186 ILE A C 1
ATOM 1533 O O . ILE 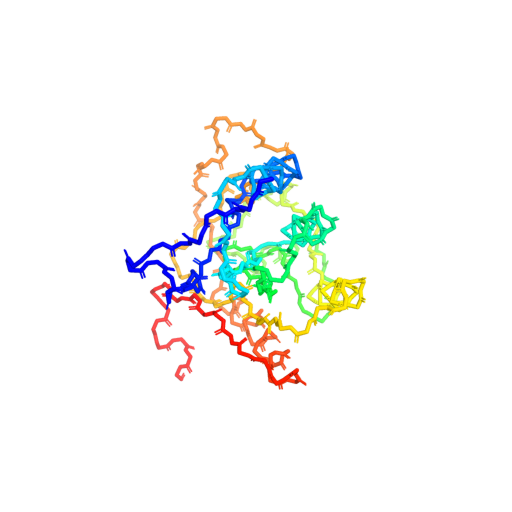A 1 186 ? -3.056 -5.538 -9.067 1.00 98.62 186 ILE A O 1
ATOM 1537 N N . PHE A 1 187 ? -3.148 -4.015 -10.694 1.00 98.44 187 PHE A N 1
ATOM 1538 C CA . PHE A 1 187 ? -4.498 -3.570 -10.355 1.00 98.44 187 PHE A CA 1
ATOM 1539 C C . PHE A 1 187 ? -5.526 -4.703 -10.483 1.00 98.44 187 PHE A C 1
ATOM 1541 O O . PHE A 1 187 ? -6.293 -4.944 -9.554 1.00 98.44 187 PHE A O 1
ATOM 1548 N N . ARG A 1 188 ? -5.497 -5.479 -11.575 1.00 98.06 188 ARG A N 1
ATOM 1549 C CA . ARG A 1 188 ? -6.375 -6.647 -11.771 1.00 98.06 188 ARG A CA 1
ATOM 1550 C C . ARG A 1 188 ? -6.149 -7.728 -10.723 1.00 98.06 188 ARG A C 1
ATOM 1552 O O . ARG A 1 188 ? -7.116 -8.355 -10.299 1.00 98.06 188 ARG A O 1
ATOM 1559 N N . TYR A 1 189 ? -4.902 -7.965 -10.311 1.00 98.56 189 TYR A N 1
ATOM 1560 C CA . TYR A 1 189 ? -4.614 -8.880 -9.206 1.00 98.56 189 TYR A CA 1
ATOM 1561 C C . TYR A 1 189 ? -5.347 -8.433 -7.932 1.00 98.56 189 TYR A C 1
ATOM 1563 O O . TYR A 1 189 ? -6.045 -9.231 -7.310 1.00 98.56 189 TYR A O 1
ATOM 1571 N N . GLN A 1 190 ? -5.255 -7.147 -7.588 1.00 98.56 190 GLN A N 1
ATOM 1572 C CA . GLN A 1 190 ? -5.875 -6.593 -6.382 1.00 98.56 190 GLN A CA 1
ATOM 1573 C C . GLN A 1 190 ? -7.408 -6.541 -6.467 1.00 98.56 190 GLN A C 1
ATOM 1575 O O . GLN A 1 190 ? -8.080 -6.797 -5.471 1.00 98.56 190 GLN A O 1
ATOM 1580 N N . LEU A 1 191 ? -7.978 -6.300 -7.653 1.00 98.56 191 LEU A N 1
ATOM 1581 C CA . LEU A 1 191 ? -9.425 -6.399 -7.879 1.00 98.56 191 LEU A CA 1
ATOM 1582 C C . LEU A 1 191 ? -9.943 -7.828 -7.687 1.00 98.56 191 LEU A C 1
ATOM 1584 O O . LEU A 1 191 ? -10.942 -8.020 -7.000 1.00 98.56 191 LEU A O 1
ATOM 1588 N N . ARG A 1 192 ? -9.245 -8.838 -8.227 1.00 98.50 192 ARG A N 1
ATOM 1589 C CA . ARG A 1 192 ? -9.594 -10.252 -7.994 1.00 98.50 192 ARG A CA 1
ATOM 1590 C C . ARG A 1 192 ? -9.482 -10.626 -6.520 1.00 98.50 192 ARG A C 1
ATOM 1592 O O . ARG A 1 192 ? -10.305 -11.380 -6.011 1.00 98.50 192 ARG A O 1
ATOM 1599 N N . LEU A 1 193 ? -8.484 -10.086 -5.818 1.00 98.31 193 LEU A N 1
ATOM 1600 C CA . LEU A 1 193 ? -8.369 -10.259 -4.374 1.00 98.31 193 LEU A CA 1
ATOM 1601 C C . LEU A 1 193 ? -9.589 -9.669 -3.653 1.00 98.31 193 LEU A C 1
ATOM 1603 O O . LEU A 1 193 ? -10.202 -10.369 -2.848 1.00 98.31 193 LEU A O 1
ATOM 1607 N N . ALA A 1 194 ? -9.970 -8.428 -3.967 1.00 98.50 194 ALA A N 1
ATOM 1608 C CA . ALA A 1 194 ? -11.135 -7.765 -3.381 1.00 98.50 194 ALA A CA 1
ATOM 1609 C C . ALA A 1 194 ? -12.437 -8.537 -3.640 1.00 98.50 194 ALA A C 1
ATOM 1611 O O . ALA A 1 194 ? -13.198 -8.779 -2.702 1.00 98.50 194 ALA A O 1
ATOM 1612 N N . GLU A 1 195 ? -12.645 -8.991 -4.878 1.00 98.50 195 GLU A N 1
ATOM 1613 C CA . GLU A 1 195 ? -13.766 -9.850 -5.274 1.00 98.50 195 GLU A CA 1
ATOM 1614 C C . GLU A 1 195 ? -13.789 -11.143 -4.450 1.00 98.50 195 GLU A C 1
ATOM 1616 O O . GLU A 1 195 ? -14.795 -11.444 -3.811 1.00 98.50 195 GLU A O 1
ATOM 1621 N N . SER A 1 196 ? -12.663 -11.863 -4.378 1.00 98.00 196 SER A N 1
ATOM 1622 C CA . SER A 1 196 ? -12.570 -13.129 -3.635 1.00 98.00 196 SER A CA 1
ATOM 1623 C C . SER A 1 196 ? -12.852 -12.986 -2.136 1.00 98.00 196 SER A C 1
ATOM 1625 O O . SER A 1 196 ? -13.283 -13.939 -1.489 1.00 98.00 196 SER A O 1
ATOM 1627 N N . LEU A 1 197 ? -12.598 -11.802 -1.573 1.00 97.38 197 LEU A N 1
ATOM 1628 C CA . LEU A 1 197 ? -12.811 -11.493 -0.160 1.00 97.38 197 LEU A CA 1
ATOM 1629 C C . LEU A 1 197 ? -14.170 -10.833 0.115 1.00 97.38 197 LEU A C 1
ATOM 1631 O O . LEU A 1 197 ? -14.506 -10.629 1.284 1.00 97.38 197 LEU A O 1
ATOM 1635 N N . GLY A 1 198 ? -14.924 -10.460 -0.925 1.00 97.81 198 GLY A N 1
ATOM 1636 C CA . GLY A 1 198 ? -16.152 -9.674 -0.804 1.00 97.81 198 GLY A CA 1
ATOM 1637 C C . GLY A 1 198 ? -15.916 -8.303 -0.163 1.00 97.81 198 GLY A C 1
ATOM 1638 O O . GLY A 1 198 ? -16.678 -7.898 0.715 1.00 97.81 198 GLY A O 1
ATOM 1639 N N . LYS A 1 199 ? -14.824 -7.617 -0.526 1.00 98.00 199 LYS A N 1
ATOM 1640 C CA . LYS A 1 199 ? -14.406 -6.347 0.095 1.00 98.00 199 LYS A CA 1
ATOM 1641 C C . LYS A 1 199 ? -14.527 -5.170 -0.862 1.00 98.00 199 LYS A C 1
ATOM 1643 O O . LYS A 1 199 ? -14.267 -5.289 -2.055 1.00 98.00 199 LYS A O 1
ATOM 1648 N N . GLN A 1 200 ? -14.892 -4.020 -0.301 1.00 97.56 200 GLN A N 1
ATOM 1649 C CA . GLN A 1 200 ? -14.887 -2.738 -1.002 1.00 97.56 200 GLN A CA 1
ATOM 1650 C C . GLN A 1 200 ? -13.470 -2.313 -1.397 1.00 97.56 200 GLN A C 1
ATOM 1652 O O . GLN A 1 200 ? -12.492 -2.689 -0.743 1.00 97.56 200 GLN A O 1
ATOM 1657 N N . VAL A 1 201 ? -13.383 -1.495 -2.447 1.00 98.25 201 VAL A N 1
ATOM 1658 C CA . VAL A 1 201 ? -12.121 -0.976 -2.978 1.00 98.25 201 VAL A CA 1
ATOM 1659 C C . VAL A 1 201 ? -12.046 0.545 -2.867 1.00 98.25 201 VAL A C 1
ATOM 1661 O O . VAL A 1 201 ? -13.049 1.221 -3.092 1.00 98.25 201 VAL A O 1
ATOM 1664 N N . SER A 1 202 ? -10.861 1.077 -2.563 1.00 98.12 202 SER A N 1
ATOM 1665 C CA . SER A 1 202 ? -10.518 2.481 -2.831 1.00 98.12 202 SER A CA 1
ATOM 1666 C C . SER A 1 202 ? -9.633 2.550 -4.074 1.00 98.12 202 SER A C 1
ATOM 1668 O O . SER A 1 202 ? -8.596 1.879 -4.132 1.00 98.12 202 SER A O 1
ATOM 1670 N N . VAL A 1 203 ? -10.076 3.302 -5.089 1.00 97.75 203 VAL A N 1
ATOM 1671 C CA . VAL A 1 203 ? -9.474 3.295 -6.430 1.00 97.75 203 VAL A CA 1
ATOM 1672 C C . VAL A 1 203 ? -8.849 4.643 -6.783 1.00 97.75 203 VAL A C 1
ATOM 1674 O O . VAL A 1 203 ? -9.556 5.634 -6.959 1.00 97.75 203 VAL A O 1
ATOM 1677 N N . HIS A 1 204 ? -7.538 4.640 -7.013 1.00 97.12 204 HIS A N 1
ATOM 1678 C CA . HIS A 1 204 ? -6.789 5.739 -7.616 1.00 97.12 204 HIS A CA 1
ATOM 1679 C C . HIS A 1 204 ? -6.918 5.733 -9.138 1.00 97.12 204 HIS A C 1
ATOM 1681 O O . HIS A 1 204 ? -6.712 4.709 -9.799 1.00 97.12 204 HIS A O 1
ATOM 1687 N N . CYS A 1 205 ? -7.190 6.892 -9.732 1.00 95.75 205 CYS A N 1
ATOM 1688 C CA . CYS A 1 205 ? -7.199 7.034 -11.185 1.00 95.75 205 CYS A CA 1
ATOM 1689 C C . CYS A 1 205 ? -6.710 8.416 -11.618 1.00 95.75 205 CYS A C 1
ATOM 1691 O O . CYS A 1 205 ? -7.441 9.405 -11.558 1.00 95.75 205 CYS A O 1
ATOM 1693 N N . VAL A 1 206 ? -5.487 8.480 -12.150 1.00 95.38 206 VAL A N 1
ATOM 1694 C CA . VAL A 1 206 ? -4.905 9.720 -12.683 1.00 95.38 206 VAL A CA 1
ATOM 1695 C C . VAL A 1 206 ? -4.565 9.557 -14.161 1.00 95.38 206 VAL A C 1
ATOM 1697 O O . VAL A 1 206 ? -3.663 8.816 -14.554 1.00 95.38 206 VAL A O 1
ATOM 1700 N N . LYS A 1 207 ? -5.309 10.288 -15.007 1.00 90.56 207 LYS A N 1
ATOM 1701 C CA . LYS A 1 207 ? -5.170 10.306 -16.482 1.00 90.56 207 LYS A CA 1
ATOM 1702 C C . LYS A 1 207 ? -5.178 8.907 -17.130 1.00 90.56 207 LYS A C 1
ATOM 1704 O O . LYS A 1 207 ? -4.566 8.713 -18.181 1.00 90.56 207 LYS A O 1
ATOM 1709 N N . ALA A 1 208 ? -5.906 7.964 -16.535 1.00 88.31 208 ALA A N 1
ATOM 1710 C CA . ALA A 1 208 ? -6.050 6.586 -17.007 1.00 88.31 208 ALA A CA 1
ATOM 1711 C C . ALA A 1 208 ? -7.472 6.263 -17.520 1.00 88.31 208 ALA A C 1
ATOM 1713 O O . ALA A 1 208 ? -7.876 5.103 -17.575 1.00 88.31 208 ALA A O 1
ATOM 1714 N N . HIS A 1 209 ? -8.245 7.282 -17.915 1.00 80.56 209 HIS A N 1
ATOM 1715 C CA . HIS A 1 209 ? -9.551 7.081 -18.550 1.00 80.56 209 HIS A CA 1
ATOM 1716 C C . HIS A 1 209 ? -9.408 6.267 -19.848 1.00 80.56 209 HIS A C 1
ATOM 1718 O O . HIS A 1 209 ? -8.445 6.450 -20.592 1.00 80.56 209 HIS A O 1
ATOM 1724 N N . GLY A 1 210 ? -10.356 5.361 -20.108 1.00 78.50 210 GLY A N 1
ATOM 1725 C CA . GLY A 1 210 ? -10.353 4.498 -21.299 1.00 78.50 210 GLY A CA 1
ATOM 1726 C C . GLY A 1 210 ? -9.296 3.385 -21.299 1.00 78.50 210 GLY A C 1
ATOM 1727 O O . GLY A 1 210 ? -9.173 2.666 -22.278 1.00 78.50 210 GLY A O 1
ATOM 1728 N N . VAL A 1 211 ? -8.517 3.222 -20.224 1.00 78.69 211 VAL A N 1
ATOM 1729 C CA . VAL A 1 211 ? -7.582 2.087 -20.092 1.00 78.69 211 VAL A CA 1
ATOM 1730 C C . VAL A 1 211 ? -8.315 0.810 -19.656 1.00 78.69 211 VAL A C 1
ATOM 1732 O O . VAL A 1 211 ? -7.865 -0.294 -19.939 1.00 78.69 211 VAL A O 1
ATOM 1735 N N . LEU A 1 212 ? -9.449 0.964 -18.968 1.00 64.94 212 LEU A N 1
ATOM 1736 C CA . LEU A 1 212 ? -10.277 -0.132 -18.454 1.00 64.94 212 LEU A CA 1
ATOM 1737 C C . LEU A 1 212 ? -11.475 -0.480 -19.360 1.00 64.94 212 LEU A C 1
ATOM 1739 O O . LEU A 1 212 ? -12.274 -1.327 -18.970 1.00 64.94 212 LEU A O 1
ATOM 1743 N N . SER A 1 213 ? -11.628 0.200 -20.504 1.00 60.00 213 SER A N 1
ATOM 1744 C CA . SER A 1 213 ? -12.712 -0.031 -21.474 1.00 60.00 213 SER A CA 1
ATOM 1745 C C . SER A 1 213 ? -12.432 -1.193 -22.412 1.00 60.00 213 SER A C 1
ATOM 1747 O O . SER A 1 213 ? -11.249 -1.330 -22.796 1.00 60.00 213 SER A O 1
#

Secondary structure (DSSP, 8-state):
-PPEEPPTTGGG--EEEEE--TT--HHHHHHHHHHHHH-SEEPPTT-EEEE--SSSHHHHHHHHHHH-SSGGGEEEEE---GGGGGGEE-SSPPPHHHHHHHHEESPPPHHHHHHS-PPEEHHHHHHHHHHHHHHTT--S-EEEEEEEESS---BTTSSTT-TT--STTTT-B-S-EE-HHHHHHHHHHHHHHHHHHT--EEEEEES-TTS--

Foldseek 3Di:
DQAAEDDPPQNPAAQQDDEDALQDDLVNLLVVQVVQQPHSYDHDFCRYAYEDADLRRLSSLLSNLVRHPCSRVYAYAYEHHQQCLLLEDEDDQDDLQVSQQVFKPPGDDPLLSVLRDRRHYPVVSVVSVVVSCVVSVRDHYAHDDAEFAPPHAQFSSNHRNNVVDPDPRRRPGDPMHTDRVSSVVRRVVSVVVCVVVVHDYNYDDHPCPPVVD

Sequence (213 aa):
MTKKQLQEPLDNLSDNHCHFSPDATREDAYKLAESLNELDVEFPIKFFHLMTTQHIDIECIDILLSQLQKPDIIVPYFGVHPWFSHIFYTGSKPNKQDHYRRVLKPEPSDELIEMLPEPMSMDKHTDRMREMIKKHDVKVYGIGEIGLDKLFRVPKSGWLGNPDHVTAEQDKLTRSRVRIEHQMDIFRYQLRLAESLGKQVSVHCVKAHGVLS

Radius of gyration: 18.26 Å; chains: 1; bounding box: 43×35×54 Å

pLDDT: mean 93.89, std 7.55, range [58.91, 98.62]